Protein AF-A0A836WKL9-F1 (afdb_monomer_lite)

Secondary structure (DSSP, 8-state):
---SEEE-TTS-EEE--HHHHHHHHHHHHHHTT---HHHHHHHHHHHHHHHHHTT-SS-BHHHHHHHHHHHHHHTT-HHHHHHHHHHHHHHHHHHHHHTS--HHHHHHHHHTT-STHHHHSTT--SSHHHHHHHHHHHHHHHHIIIIIS-HHHHHHHHHTSS--TTTTSSS-S-EEE-HHHHHHH-S---TTS--PPPP-SHHHHHHHHHHHHHHHGGG-SS-EEES-HHHHHHHHHHHTT--HHHHHHHHHHHHHHHTS--TT------TT-EEEEEETTEEEEEEHHHHHHHHHHH-GGG-EEEE-TTSPEEEEEEEEE--S-EEEEEEETTEEEEEEP-EEEEE----TTS--

pLDDT: mean 80.7, std 13.86, range [29.34, 97.0]

Foldseek 3Di:
DFAQWEQEPVRDIDGDDLVVQLVLLCVLCVVVPHHDSVVSSVLSVVLRVVCVVVPPNYYYPVRSLVSSLVSCVVVPVPSSSVSSVVVVVVVVVVVVVVVLPDLVNLLVCLVVVVDCLLCPPVQFDNDPLSSVLSSLQSNQLCCCQPPPDDVVVSCCCVVPVDPDPDSSAPAAAEDEDELVCCQQAPADDDPPDDTDGHDQALLSSLVSVLVVCVVCVRRHRYYYYYPPPVVNSVVRCVVVVDDPLRVVVSVVVSVVSNQPPPPNRDHDDDQQDWFWKAFPNDTDIGGLNVVLVVLCVVCVVQKFFDADPVRHGDPFKIKRADPGQIFGQDDDPSDGDRHGGGIRMDGDDDDPPPPD

Structure (mmCIF, N/CA/C/O backbone):
data_AF-A0A836WKL9-F1
#
_entry.id   AF-A0A836WKL9-F1
#
loop_
_atom_site.group_PDB
_atom_site.id
_atom_site.type_symbol
_atom_site.label_atom_id
_atom_site.label_alt_id
_atom_site.label_comp_id
_atom_site.label_asym_id
_atom_site.label_entity_id
_atom_site.label_seq_id
_atom_site.pdbx_PDB_ins_code
_atom_site.Cartn_x
_atom_site.Cartn_y
_atom_site.Cartn_z
_atom_site.occupancy
_atom_site.B_iso_or_equiv
_atom_site.auth_seq_id
_atom_site.auth_comp_id
_atom_site.auth_asym_id
_atom_site.auth_atom_id
_atom_site.pdbx_PDB_model_num
ATOM 1 N N . MET A 1 1 ? 29.403 7.449 -47.951 1.00 61.56 1 MET A N 1
ATOM 2 C CA . MET A 1 1 ? 30.368 6.889 -46.977 1.00 61.56 1 MET A CA 1
ATOM 3 C C . MET A 1 1 ? 29.595 6.451 -45.743 1.00 61.56 1 MET A C 1
ATOM 5 O O . MET A 1 1 ? 28.828 7.262 -45.240 1.00 61.56 1 MET A O 1
ATOM 9 N N . PRO A 1 2 ? 29.817 5.235 -45.208 1.00 70.31 2 PRO A N 1
ATOM 10 C CA . PRO A 1 2 ? 29.127 4.797 -43.998 1.00 70.31 2 PRO A CA 1
ATOM 11 C C . PRO A 1 2 ? 29.396 5.769 -42.835 1.00 70.31 2 PRO A C 1
ATOM 13 O O . PRO A 1 2 ? 30.499 6.330 -42.756 1.00 70.31 2 PRO A O 1
ATOM 16 N N . PRO A 1 3 ? 28.419 5.979 -41.933 1.00 79.88 3 PRO A N 1
ATOM 17 C CA . PRO A 1 3 ? 28.602 6.866 -40.792 1.00 79.88 3 PRO A CA 1
ATOM 18 C C . PRO A 1 3 ? 29.783 6.380 -39.953 1.00 79.88 3 PRO A C 1
ATOM 20 O O . PRO A 1 3 ? 29.925 5.191 -39.680 1.00 79.88 3 PRO A O 1
ATOM 23 N N . LYS A 1 4 ? 30.646 7.308 -39.533 1.00 85.25 4 LYS A N 1
ATOM 24 C CA . LYS A 1 4 ? 31.789 6.980 -38.666 1.00 85.25 4 LYS A CA 1
ATOM 25 C C . LYS A 1 4 ? 31.390 6.910 -37.195 1.00 85.25 4 LYS A C 1
ATOM 27 O O . LYS A 1 4 ? 32.038 6.223 -36.414 1.00 85.25 4 LYS A O 1
ATOM 32 N N . LYS A 1 5 ? 30.329 7.625 -36.816 1.00 89.31 5 LYS A N 1
ATOM 33 C CA . LYS A 1 5 ? 29.882 7.773 -35.431 1.00 89.31 5 LYS A CA 1
ATOM 34 C C . LYS A 1 5 ? 28.374 7.597 -35.317 1.00 89.31 5 LYS A C 1
ATOM 36 O O . LYS A 1 5 ? 27.642 7.819 -36.275 1.00 89.31 5 LYS A O 1
ATOM 41 N N . ILE A 1 6 ? 27.925 7.213 -34.130 1.00 91.12 6 ILE A N 1
ATOM 42 C CA . ILE A 1 6 ? 26.518 7.043 -33.766 1.00 91.12 6 ILE A CA 1
ATOM 43 C C . ILE A 1 6 ? 26.249 7.738 -32.432 1.00 91.12 6 ILE A C 1
ATOM 45 O O . ILE A 1 6 ? 27.052 7.641 -31.496 1.00 91.12 6 ILE A O 1
ATOM 49 N N . ARG A 1 7 ? 25.112 8.431 -32.331 1.00 90.81 7 ARG A N 1
ATOM 50 C CA . ARG A 1 7 ? 24.660 9.060 -31.085 1.00 90.81 7 ARG A CA 1
ATOM 51 C C . ARG A 1 7 ? 23.835 8.064 -30.271 1.00 90.81 7 ARG A C 1
ATOM 53 O O . ARG A 1 7 ? 22.785 7.589 -30.711 1.00 90.81 7 ARG A O 1
ATOM 60 N N . LYS A 1 8 ? 24.325 7.729 -29.080 1.00 87.31 8 LYS A N 1
ATOM 61 C CA . LYS A 1 8 ? 23.623 6.918 -28.080 1.00 87.31 8 LYS A CA 1
ATOM 62 C C . LYS A 1 8 ? 22.485 7.724 -27.448 1.00 87.31 8 LYS A C 1
ATOM 64 O O . LYS A 1 8 ? 22.453 8.948 -27.523 1.00 87.31 8 LYS A O 1
ATOM 69 N N . ARG A 1 9 ? 21.538 7.013 -26.828 1.00 78.69 9 ARG A N 1
ATOM 70 C CA . ARG A 1 9 ? 20.346 7.609 -26.196 1.00 78.69 9 ARG A CA 1
ATOM 71 C C . ARG A 1 9 ? 20.689 8.527 -25.009 1.00 78.69 9 ARG A C 1
ATOM 73 O O . ARG A 1 9 ? 19.927 9.429 -24.715 1.00 78.69 9 ARG A O 1
ATOM 80 N N . ASP A 1 10 ? 21.849 8.330 -24.381 1.00 74.50 10 ASP A N 1
ATOM 81 C CA . ASP A 1 10 ? 22.402 9.166 -23.300 1.00 74.50 10 ASP A CA 1
ATOM 82 C C . ASP A 1 10 ? 23.203 10.381 -23.813 1.00 74.50 10 ASP A C 1
ATOM 84 O O . ASP A 1 10 ? 23.936 11.016 -23.062 1.00 74.50 10 ASP A O 1
ATOM 88 N N . GLY A 1 11 ? 23.125 10.674 -25.115 1.00 79.62 11 GLY A N 1
ATOM 89 C CA . GLY A 1 11 ? 23.845 11.774 -25.752 1.00 79.62 11 GLY A CA 1
ATOM 90 C C . GLY A 1 11 ? 25.305 11.469 -26.101 1.00 79.62 11 GLY A C 1
ATOM 91 O O . GLY A 1 11 ? 25.905 12.233 -26.858 1.00 79.62 11 GLY A O 1
ATOM 92 N N . ARG A 1 12 ? 25.885 10.346 -25.643 1.00 87.88 12 ARG A N 1
ATOM 93 C CA . ARG A 1 12 ? 27.273 9.990 -25.980 1.00 87.88 12 ARG A CA 1
ATOM 94 C C . ARG A 1 12 ? 27.422 9.687 -27.464 1.00 87.88 12 ARG A C 1
ATOM 96 O O . ARG A 1 12 ? 26.604 8.991 -28.066 1.00 87.88 12 ARG A O 1
ATOM 103 N N . ILE A 1 13 ? 28.523 10.146 -28.043 1.00 90.25 13 ILE A N 1
ATOM 104 C CA . ILE A 1 13 ? 28.889 9.855 -29.427 1.00 90.25 13 ILE A CA 1
ATOM 105 C C . ILE A 1 13 ? 29.975 8.781 -29.415 1.00 90.25 13 ILE A C 1
ATOM 107 O O . ILE A 1 13 ? 31.042 8.985 -28.842 1.00 90.25 13 ILE A O 1
ATOM 111 N N . VAL A 1 14 ? 29.706 7.644 -30.051 1.00 91.19 14 VAL A N 1
ATOM 112 C CA . VAL A 1 14 ? 30.641 6.510 -30.134 1.00 91.19 14 VAL A CA 1
ATOM 113 C C . VAL A 1 14 ? 30.854 6.092 -31.582 1.00 91.19 14 VAL A C 1
ATOM 115 O O . VAL A 1 14 ? 30.087 6.493 -32.458 1.00 91.19 14 VAL A O 1
ATOM 118 N N . ASP A 1 15 ? 31.869 5.272 -31.838 1.00 90.88 15 ASP A N 1
ATOM 119 C CA . ASP A 1 15 ? 32.129 4.759 -33.181 1.00 90.88 15 ASP A CA 1
ATOM 120 C C . ASP A 1 15 ? 30.989 3.855 -33.664 1.00 90.88 15 ASP A C 1
ATOM 122 O O . ASP A 1 15 ? 30.411 3.060 -32.908 1.00 90.88 15 ASP A O 1
ATOM 126 N N . PHE A 1 16 ? 30.638 4.015 -34.939 1.00 89.62 16 PHE A N 1
ATOM 127 C CA . PHE A 1 16 ? 29.623 3.196 -35.580 1.00 89.62 16 PHE A CA 1
ATOM 128 C C . PHE A 1 16 ? 30.194 1.807 -35.872 1.00 89.62 16 PHE A C 1
ATOM 130 O O . PHE A 1 16 ? 31.194 1.659 -36.571 1.00 89.62 16 PHE A O 1
ATOM 137 N N . ASP A 1 17 ? 29.529 0.779 -35.352 1.00 89.12 17 ASP A N 1
ATOM 138 C CA . ASP A 1 17 ? 29.946 -0.610 -35.503 1.00 89.12 17 ASP A CA 1
ATOM 139 C C . ASP A 1 17 ? 28.823 -1.426 -36.146 1.00 89.12 17 ASP A C 1
ATOM 141 O O . ASP A 1 17 ? 27.818 -1.758 -35.507 1.00 89.12 17 ASP A O 1
ATOM 145 N N . ARG A 1 18 ? 29.024 -1.770 -37.422 1.00 88.81 18 ARG A N 1
ATOM 146 C CA . ARG A 1 18 ? 28.088 -2.574 -38.221 1.00 88.81 18 ARG A CA 1
ATOM 147 C C . ARG A 1 18 ? 27.826 -3.958 -37.627 1.00 88.81 18 ARG A C 1
ATOM 149 O O . ARG A 1 18 ? 26.733 -4.492 -37.791 1.00 88.81 18 ARG A O 1
ATOM 156 N N . SER A 1 19 ? 28.799 -4.540 -36.920 1.00 89.62 19 SER A N 1
ATOM 157 C CA . SER A 1 19 ? 28.673 -5.900 -36.385 1.00 89.62 19 SER A CA 1
ATOM 158 C C . SER A 1 19 ? 27.545 -5.995 -35.356 1.00 89.62 19 SER A C 1
ATOM 160 O O . SER A 1 19 ? 26.877 -7.023 -35.255 1.00 89.62 19 SER A O 1
ATOM 162 N N . LYS A 1 20 ? 27.248 -4.887 -34.664 1.00 89.06 20 LYS A N 1
ATOM 163 C CA . LYS A 1 20 ? 26.140 -4.791 -33.705 1.00 89.06 20 LYS A CA 1
ATOM 164 C C . LYS A 1 20 ? 24.773 -4.880 -34.375 1.00 89.06 20 LYS A C 1
ATOM 166 O O . LYS A 1 20 ? 23.854 -5.428 -33.770 1.00 89.06 20 LYS A O 1
ATOM 171 N N . ILE A 1 21 ? 24.639 -4.375 -35.602 1.00 91.25 21 ILE A N 1
ATOM 172 C CA . ILE A 1 21 ? 23.404 -4.487 -36.389 1.00 91.25 21 ILE A CA 1
ATOM 173 C C . ILE A 1 21 ? 23.226 -5.936 -36.843 1.00 91.25 21 ILE A C 1
ATOM 175 O O . ILE A 1 21 ? 22.176 -6.526 -36.593 1.00 91.25 21 ILE A O 1
ATOM 179 N N . THR A 1 22 ? 24.279 -6.535 -37.409 1.00 92.50 22 THR A N 1
ATOM 180 C CA . THR A 1 22 ? 24.281 -7.943 -37.834 1.00 92.50 22 THR A CA 1
ATOM 181 C C . THR A 1 22 ? 23.902 -8.873 -36.685 1.00 92.50 22 THR A C 1
ATOM 183 O O . THR A 1 22 ? 23.039 -9.733 -36.836 1.00 92.50 22 THR A O 1
ATOM 186 N N . GLU A 1 23 ? 24.507 -8.684 -35.512 1.00 92.06 23 GLU A N 1
ATOM 187 C CA . GLU A 1 23 ? 24.243 -9.512 -34.337 1.00 92.06 23 GLU A CA 1
ATOM 188 C C . GLU A 1 23 ? 22.806 -9.340 -33.821 1.00 92.06 23 GLU A C 1
ATOM 190 O O . GLU A 1 23 ? 22.169 -10.312 -33.419 1.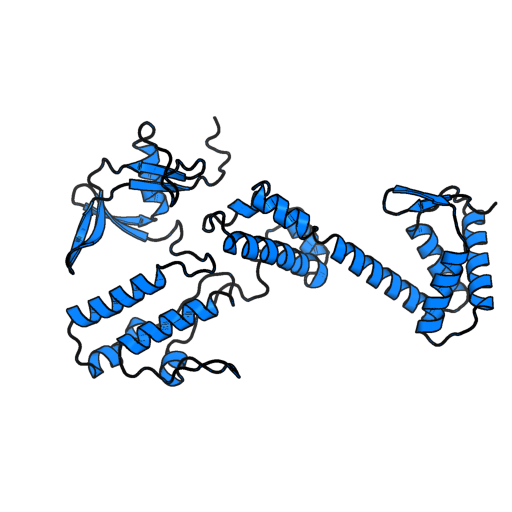00 92.06 23 GLU A O 1
ATOM 195 N N . ALA A 1 24 ? 22.259 -8.120 -33.862 1.00 89.19 24 ALA A N 1
ATOM 196 C CA . ALA A 1 24 ? 20.881 -7.863 -33.453 1.00 89.19 24 ALA A CA 1
ATOM 197 C C . ALA A 1 24 ? 19.863 -8.511 -34.410 1.00 89.19 24 ALA A C 1
ATOM 199 O O . ALA A 1 24 ? 18.912 -9.147 -33.950 1.00 89.19 24 ALA A O 1
ATOM 200 N N . ILE A 1 25 ? 20.095 -8.418 -35.725 1.00 92.12 25 ILE A N 1
ATOM 201 C CA . ILE A 1 25 ? 19.283 -9.099 -36.745 1.00 92.12 25 ILE A CA 1
ATOM 202 C C . ILE A 1 25 ? 19.385 -10.619 -36.575 1.00 92.12 25 ILE A C 1
ATOM 204 O O . ILE A 1 25 ? 18.368 -11.310 -36.574 1.00 92.12 25 ILE A O 1
ATOM 208 N N . PHE A 1 26 ? 20.594 -11.145 -36.371 1.00 92.75 26 PHE A N 1
ATOM 209 C CA . PHE A 1 26 ? 20.822 -12.579 -36.205 1.00 92.75 26 PHE A CA 1
ATOM 210 C C . PHE A 1 26 ? 20.134 -13.139 -34.953 1.00 92.75 26 PHE A C 1
ATOM 212 O O . PHE A 1 26 ? 19.509 -14.197 -35.010 1.00 92.75 26 PHE A O 1
ATOM 219 N N . LYS A 1 27 ? 20.173 -12.414 -33.829 1.00 88.94 27 LYS A N 1
ATOM 220 C CA . LYS A 1 27 ? 19.439 -12.787 -32.610 1.00 88.94 27 LYS A CA 1
ATOM 221 C C . LYS A 1 27 ? 17.929 -12.814 -32.832 1.00 88.94 27 LYS A C 1
ATOM 223 O O . LYS A 1 27 ? 17.279 -13.770 -32.410 1.00 88.94 27 LYS A O 1
ATOM 228 N N . ALA A 1 28 ? 17.380 -11.814 -33.521 1.00 88.56 28 ALA A N 1
ATOM 229 C CA . ALA A 1 28 ? 15.962 -11.793 -33.871 1.00 88.56 28 ALA A CA 1
ATOM 230 C C . ALA A 1 28 ? 15.590 -12.951 -34.811 1.00 88.56 28 ALA A C 1
ATOM 232 O O . ALA A 1 28 ? 14.560 -13.593 -34.611 1.00 88.56 28 ALA A O 1
ATOM 233 N N . ALA A 1 29 ? 16.447 -13.270 -35.787 1.00 90.56 29 ALA A N 1
ATOM 234 C CA . ALA A 1 29 ? 16.249 -14.393 -36.702 1.00 90.56 29 ALA A CA 1
ATOM 235 C C . ALA A 1 29 ? 16.258 -15.732 -35.952 1.00 90.56 29 ALA A C 1
ATOM 237 O O . ALA A 1 29 ? 15.364 -16.554 -36.145 1.00 90.56 29 ALA A O 1
ATOM 238 N N . ARG A 1 30 ? 17.200 -15.921 -35.021 1.00 91.19 30 ARG A N 1
ATOM 239 C CA . ARG A 1 30 ? 17.259 -17.104 -34.152 1.00 91.19 30 ARG A CA 1
ATOM 240 C C . ARG A 1 30 ? 16.022 -17.284 -33.285 1.00 91.19 30 ARG A C 1
ATOM 242 O O . ARG A 1 30 ? 15.574 -18.414 -33.115 1.00 91.19 30 ARG A O 1
ATOM 249 N N . ALA A 1 31 ? 15.456 -16.196 -32.766 1.00 86.44 31 ALA A N 1
ATOM 250 C CA . ALA A 1 31 ? 14.243 -16.246 -31.950 1.00 86.44 31 ALA A CA 1
ATOM 251 C C . ALA A 1 31 ? 13.016 -16.770 -32.722 1.00 86.44 31 ALA A C 1
ATOM 253 O O . ALA A 1 31 ? 12.080 -17.273 -32.108 1.00 86.44 31 ALA A O 1
ATOM 254 N N . VAL A 1 32 ? 13.031 -16.690 -34.057 1.00 88.81 32 VAL A N 1
ATOM 255 C CA . VAL A 1 32 ? 11.968 -17.208 -34.936 1.00 88.81 32 VAL A CA 1
ATOM 256 C C . VAL A 1 32 ? 12.380 -18.464 -35.715 1.00 88.81 32 VAL A C 1
ATOM 258 O O . VAL A 1 32 ? 11.686 -18.852 -36.652 1.00 88.81 32 VAL A O 1
ATOM 261 N N . GLY A 1 33 ? 13.487 -19.111 -35.326 1.00 85.56 33 GLY A N 1
ATOM 262 C CA . GLY A 1 33 ? 13.954 -20.381 -35.897 1.00 85.56 33 GLY A CA 1
ATOM 263 C C . GLY A 1 33 ? 14.928 -20.270 -37.077 1.00 85.56 33 GLY A C 1
ATOM 264 O O . GLY A 1 33 ? 15.253 -21.284 -37.685 1.00 85.56 33 GLY A O 1
ATOM 265 N N . GLY A 1 34 ? 15.409 -19.070 -37.413 1.00 87.44 34 GLY A N 1
ATOM 266 C CA . GLY A 1 34 ? 16.432 -18.857 -38.442 1.00 87.44 34 GLY A CA 1
ATOM 267 C C . GLY A 1 34 ? 17.861 -19.057 -37.923 1.00 87.44 34 GLY A C 1
ATOM 268 O O . GLY A 1 34 ? 18.161 -18.763 -36.769 1.00 87.44 34 GLY A O 1
ATOM 269 N N . SER A 1 35 ? 18.770 -19.518 -38.782 1.00 85.31 35 SER A N 1
ATOM 270 C CA . SER A 1 35 ? 20.181 -19.769 -38.428 1.00 85.31 35 SER A CA 1
ATOM 271 C C . SER A 1 35 ? 21.190 -19.183 -39.418 1.00 85.31 35 SER A C 1
ATOM 273 O O . SER A 1 35 ? 22.393 -19.362 -39.241 1.00 85.31 35 SER A O 1
ATOM 275 N N . ASP A 1 36 ? 20.724 -18.476 -40.447 1.00 89.38 36 ASP A N 1
ATOM 276 C CA . ASP A 1 36 ? 21.581 -17.933 -41.497 1.00 89.38 36 ASP A CA 1
ATOM 277 C C . ASP A 1 36 ? 22.202 -16.591 -41.076 1.00 89.38 36 ASP A C 1
ATOM 279 O O . ASP A 1 36 ? 21.560 -15.535 -41.066 1.00 89.38 36 ASP A O 1
ATOM 283 N N . ARG A 1 37 ? 23.482 -16.647 -40.700 1.00 90.69 37 ARG A N 1
ATOM 284 C CA . ARG A 1 37 ? 24.257 -15.466 -40.312 1.00 90.69 37 ARG A CA 1
ATOM 285 C C . ARG A 1 37 ? 24.728 -14.652 -41.516 1.00 90.69 37 ARG A C 1
ATOM 287 O O . ARG A 1 37 ? 24.891 -13.440 -41.387 1.00 90.69 37 ARG A O 1
ATOM 294 N N . GLU A 1 38 ? 24.924 -15.282 -42.671 1.00 90.75 38 GLU A N 1
ATOM 295 C CA . GLU A 1 38 ? 25.319 -14.579 -43.894 1.00 90.75 38 GLU A CA 1
ATOM 296 C C . GLU A 1 38 ? 24.179 -13.698 -44.396 1.00 90.75 38 GLU A C 1
ATOM 298 O O . GLU A 1 38 ? 24.397 -12.546 -44.770 1.00 90.75 38 GLU A O 1
ATOM 303 N N . LEU A 1 39 ? 22.945 -14.198 -44.323 1.00 89.50 39 LEU A N 1
ATOM 304 C CA . LEU A 1 39 ? 21.754 -13.413 -44.623 1.00 89.50 39 LEU A CA 1
ATOM 305 C C . LEU A 1 39 ? 21.600 -12.227 -43.662 1.00 89.50 39 LEU A C 1
ATOM 307 O O . LEU A 1 39 ? 21.337 -11.112 -44.108 1.00 89.50 39 LEU A O 1
ATOM 311 N N . ALA A 1 40 ? 21.842 -12.422 -42.362 1.00 91.38 40 ALA A N 1
ATOM 312 C CA . ALA A 1 40 ? 21.841 -11.322 -41.394 1.00 91.38 40 ALA A CA 1
ATOM 313 C C . ALA A 1 40 ? 22.899 -10.250 -41.722 1.00 91.38 40 ALA A C 1
ATOM 315 O O . ALA A 1 40 ? 22.635 -9.058 -41.555 1.00 91.38 40 ALA A O 1
ATOM 316 N N . GLN A 1 41 ? 24.074 -10.651 -42.224 1.00 92.81 41 GLN A N 1
ATOM 317 C CA . GLN A 1 41 ? 25.109 -9.716 -42.670 1.00 92.81 41 GLN A CA 1
ATOM 318 C C . GLN A 1 41 ? 24.676 -8.951 -43.926 1.00 92.81 41 GLN A C 1
ATOM 320 O O . GLN A 1 41 ? 24.794 -7.730 -43.947 1.00 92.81 41 GLN A O 1
ATOM 325 N N . LYS A 1 42 ? 24.093 -9.628 -44.924 1.00 92.69 42 LYS A N 1
ATOM 326 C CA . LYS A 1 42 ? 23.571 -8.977 -46.141 1.00 92.69 42 LYS A CA 1
ATOM 327 C C . LYS A 1 42 ? 22.499 -7.933 -45.822 1.00 92.69 42 LYS A C 1
ATOM 329 O O . LYS A 1 42 ? 22.523 -6.835 -46.371 1.00 92.69 42 LYS A O 1
ATOM 334 N N . LEU A 1 43 ? 21.583 -8.252 -44.909 1.00 92.88 43 LEU A N 1
ATOM 335 C CA . LEU A 1 43 ? 20.547 -7.322 -44.450 1.00 92.88 43 LEU A CA 1
ATOM 336 C C . LEU A 1 43 ? 21.149 -6.136 -43.680 1.00 92.88 43 LEU A C 1
ATOM 338 O O . LEU A 1 43 ? 20.739 -4.997 -43.879 1.00 92.88 43 LEU A O 1
ATOM 342 N N . SER A 1 44 ? 22.164 -6.379 -42.848 1.00 92.75 44 SER A N 1
ATOM 343 C CA . SER A 1 44 ? 22.927 -5.323 -42.167 1.00 92.75 44 SER A CA 1
ATOM 344 C C . SER A 1 44 ? 23.620 -4.381 -43.163 1.00 92.75 44 SER A C 1
ATOM 346 O O . SER A 1 44 ? 23.561 -3.161 -43.009 1.00 92.75 44 SER A O 1
ATOM 348 N N . ASP A 1 45 ? 24.203 -4.920 -44.237 1.00 92.69 45 ASP A N 1
ATOM 349 C CA . ASP A 1 45 ? 24.848 -4.120 -45.283 1.00 92.69 45 ASP A CA 1
ATOM 350 C C . ASP A 1 45 ? 23.834 -3.245 -46.040 1.00 92.69 45 ASP A C 1
ATOM 352 O O . ASP A 1 45 ? 24.117 -2.081 -46.332 1.00 92.69 45 ASP A O 1
ATOM 356 N N . GLN A 1 46 ? 22.620 -3.753 -46.286 1.00 92.75 46 GLN A N 1
ATOM 357 C CA . GLN A 1 46 ? 21.526 -2.956 -46.852 1.00 92.75 46 GLN A CA 1
ATOM 358 C C . GLN A 1 46 ? 21.100 -1.811 -45.924 1.00 92.75 46 GLN A C 1
ATOM 360 O O . GLN A 1 46 ? 20.870 -0.699 -46.399 1.00 92.75 46 GLN A O 1
ATOM 365 N N . VAL A 1 47 ? 21.042 -2.044 -44.608 1.00 92.62 47 VAL A N 1
ATOM 366 C CA . VAL A 1 47 ? 20.762 -0.984 -43.623 1.00 92.62 47 VAL A CA 1
ATOM 367 C C . VAL A 1 47 ? 21.836 0.100 -43.688 1.00 92.62 47 VAL A C 1
ATOM 369 O O . VAL A 1 47 ? 21.507 1.280 -43.759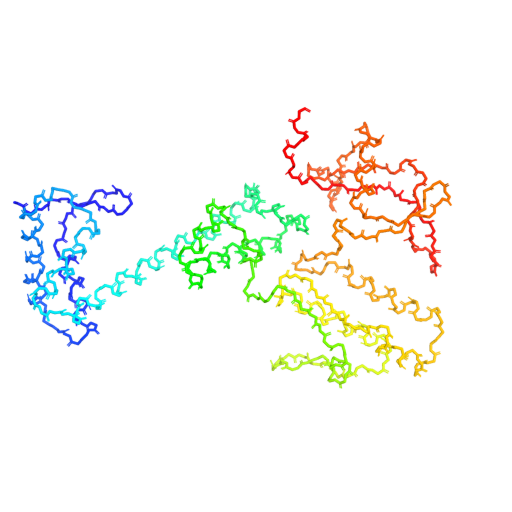 1.00 92.62 47 VAL A O 1
ATOM 372 N N . VAL A 1 48 ? 23.119 -0.274 -43.726 1.00 91.44 48 VAL A N 1
ATOM 373 C CA . VAL A 1 48 ? 24.228 0.691 -43.832 1.00 91.44 48 VAL A CA 1
ATOM 374 C C . VAL A 1 48 ? 24.162 1.484 -45.141 1.00 91.44 48 VAL A C 1
ATOM 376 O O . VAL A 1 48 ? 24.352 2.700 -45.127 1.00 91.44 48 VAL A O 1
ATOM 379 N N . ALA A 1 49 ? 23.846 0.827 -46.258 1.00 89.88 49 ALA A N 1
ATOM 380 C CA . ALA A 1 49 ? 23.662 1.495 -47.543 1.00 89.88 49 ALA A CA 1
ATOM 381 C C . ALA A 1 49 ? 22.477 2.476 -47.520 1.00 89.88 49 ALA A C 1
ATOM 383 O O . ALA A 1 49 ? 22.554 3.559 -48.100 1.00 89.88 49 ALA A O 1
ATOM 384 N N . LEU A 1 50 ? 21.394 2.127 -46.822 1.00 89.75 50 LEU A N 1
ATOM 385 C CA . LEU A 1 50 ? 20.227 2.990 -46.672 1.00 89.75 50 LEU A CA 1
ATOM 386 C C . LEU A 1 50 ? 20.528 4.211 -45.792 1.00 89.75 50 LEU A C 1
ATOM 388 O O . LEU A 1 50 ? 20.101 5.313 -46.126 1.00 89.75 50 LEU A O 1
ATOM 392 N N . ILE A 1 51 ? 21.309 4.039 -44.721 1.00 88.81 51 ILE A N 1
ATOM 393 C CA . ILE A 1 51 ? 21.791 5.144 -43.879 1.00 88.81 51 ILE A CA 1
ATOM 394 C C . ILE A 1 51 ? 22.610 6.140 -44.715 1.00 88.81 51 ILE A C 1
ATOM 396 O O . ILE A 1 51 ? 22.388 7.347 -44.619 1.00 88.81 51 ILE A O 1
ATOM 400 N N . ASP A 1 52 ? 23.517 5.635 -45.559 1.00 87.12 52 ASP A N 1
ATOM 401 C CA . ASP A 1 52 ? 24.344 6.460 -46.449 1.00 87.12 52 ASP A CA 1
ATOM 402 C C . ASP A 1 52 ? 23.487 7.190 -47.495 1.00 87.12 52 ASP A C 1
ATOM 404 O O . ASP A 1 52 ? 23.617 8.397 -47.690 1.00 87.12 52 ASP A O 1
ATOM 408 N N . ARG A 1 53 ? 22.529 6.483 -48.111 1.00 87.50 53 ARG A N 1
ATOM 409 C CA . ARG A 1 53 ? 21.604 7.055 -49.102 1.00 87.50 53 ARG A CA 1
ATOM 410 C C . ARG A 1 53 ? 20.733 8.175 -48.530 1.00 87.50 53 ARG A C 1
ATOM 412 O O . ARG A 1 53 ? 20.419 9.118 -49.248 1.00 87.50 53 ARG A O 1
ATOM 419 N N . LEU A 1 54 ? 20.323 8.058 -47.269 1.00 87.00 54 LEU A N 1
ATOM 420 C CA . LEU A 1 54 ? 19.515 9.067 -46.579 1.00 87.00 54 LEU A CA 1
ATOM 421 C C . LEU A 1 54 ? 20.355 10.237 -46.037 1.00 87.00 54 LEU A C 1
ATOM 423 O O . LEU A 1 54 ? 19.790 11.204 -45.536 1.00 87.00 54 LEU A O 1
ATOM 427 N N . GLY A 1 55 ? 21.686 10.183 -46.160 1.00 84.56 55 GLY A N 1
ATOM 428 C CA . GLY A 1 55 ? 22.578 11.276 -45.774 1.00 84.56 55 GLY A CA 1
ATOM 429 C C . GLY A 1 55 ? 22.770 11.429 -44.263 1.00 84.56 55 GLY A C 1
ATOM 430 O O . GLY A 1 55 ? 23.164 12.501 -43.801 1.00 84.56 55 GLY A O 1
ATOM 431 N N . TYR A 1 56 ? 22.512 10.383 -43.473 1.00 83.94 56 TYR A N 1
ATOM 432 C CA . TYR A 1 56 ? 22.710 10.431 -42.025 1.00 83.94 56 TYR A CA 1
ATOM 433 C C . TYR A 1 56 ? 24.203 10.465 -41.673 1.00 83.94 56 TYR A C 1
ATOM 435 O O . TYR A 1 56 ? 24.910 9.460 -41.746 1.00 83.94 56 TYR A O 1
ATOM 443 N N . THR A 1 57 ? 24.686 11.624 -41.229 1.00 80.44 57 THR A N 1
ATOM 444 C CA . THR A 1 57 ? 26.085 11.817 -40.808 1.00 80.44 57 THR A CA 1
ATOM 445 C C . THR A 1 57 ? 26.338 11.384 -39.362 1.00 80.44 57 THR A C 1
ATOM 447 O O . THR A 1 57 ? 27.415 10.874 -39.048 1.00 80.44 57 THR A O 1
ATOM 450 N N . LEU A 1 58 ? 25.339 11.550 -38.490 1.00 86.25 58 LEU A N 1
ATOM 451 C CA . LEU A 1 58 ? 25.348 11.121 -37.091 1.00 86.25 58 LEU A CA 1
ATOM 452 C C . LEU A 1 58 ? 23.979 10.524 -36.723 1.00 86.25 58 LEU A C 1
ATOM 454 O O . LEU A 1 58 ? 23.179 11.190 -36.061 1.00 86.25 58 LEU A O 1
ATOM 458 N N . PRO A 1 59 ? 23.680 9.289 -37.159 1.00 89.00 59 PRO A N 1
ATOM 459 C CA . PRO A 1 59 ? 22.411 8.661 -36.833 1.00 89.00 59 PRO A CA 1
ATOM 460 C C . PRO A 1 59 ? 22.300 8.394 -35.326 1.00 89.00 59 PRO A C 1
ATOM 462 O O . PRO A 1 59 ? 23.288 8.139 -34.625 1.00 89.00 59 PRO A O 1
ATOM 465 N N . THR A 1 60 ? 21.077 8.442 -34.821 1.00 90.00 60 THR A N 1
ATOM 466 C CA . THR A 1 60 ? 20.708 7.978 -33.486 1.00 90.00 60 THR A CA 1
ATOM 467 C C . THR A 1 60 ? 20.480 6.473 -33.475 1.00 90.00 60 THR A C 1
ATOM 469 O O . THR A 1 60 ? 20.266 5.836 -34.505 1.00 90.00 60 THR A O 1
ATOM 472 N N . VAL A 1 61 ? 20.503 5.880 -32.281 1.00 88.12 61 VAL A N 1
ATOM 473 C CA . VAL A 1 61 ? 20.166 4.458 -32.119 1.00 88.12 61 VAL A CA 1
ATOM 474 C C . VAL A 1 61 ? 18.743 4.143 -32.602 1.00 88.12 61 VAL A C 1
ATOM 476 O O . VAL A 1 61 ? 18.559 3.069 -33.161 1.00 88.12 61 VAL A O 1
ATOM 479 N N . GLU A 1 62 ? 17.768 5.042 -32.417 1.00 87.00 62 GLU A N 1
ATOM 480 C CA . GLU A 1 62 ? 16.380 4.814 -32.864 1.00 87.00 62 GLU A CA 1
ATOM 481 C C . GLU A 1 62 ? 16.272 4.815 -34.387 1.00 87.00 62 GLU A C 1
ATOM 483 O O . GLU A 1 62 ? 15.738 3.872 -34.957 1.00 87.00 62 GLU A O 1
ATOM 488 N N . GLU A 1 63 ? 16.882 5.801 -35.053 1.00 89.12 63 GLU A N 1
ATOM 489 C CA . GLU A 1 63 ? 16.870 5.889 -36.520 1.00 89.12 63 GLU A CA 1
ATOM 490 C C . GLU A 1 63 ? 17.488 4.639 -37.159 1.00 89.12 63 GLU A C 1
ATOM 492 O O . GLU A 1 63 ? 16.944 4.090 -38.112 1.00 89.12 63 GLU A O 1
ATOM 497 N N . VAL A 1 64 ? 18.596 4.126 -36.608 1.00 91.00 64 VAL A N 1
ATOM 498 C CA . VAL A 1 64 ? 19.185 2.865 -37.090 1.00 91.00 64 VAL A CA 1
ATOM 499 C C . VAL A 1 64 ? 18.232 1.688 -36.869 1.00 91.00 64 VAL A C 1
ATOM 501 O O . VAL A 1 64 ? 18.130 0.826 -37.737 1.00 91.00 64 VAL A O 1
ATOM 504 N N . GLN A 1 65 ? 17.534 1.631 -35.732 1.00 90.31 65 GLN A N 1
ATOM 505 C CA . GLN A 1 65 ? 16.584 0.556 -35.427 1.00 90.31 65 GLN A CA 1
ATOM 506 C C . GLN A 1 65 ? 15.372 0.572 -36.368 1.00 90.31 65 GLN A C 1
ATOM 508 O O . GLN A 1 65 ? 14.993 -0.484 -36.871 1.00 90.31 65 GLN A O 1
ATOM 513 N N . ASP A 1 66 ? 14.825 1.746 -36.677 1.00 91.12 66 ASP A N 1
ATOM 514 C CA . ASP A 1 66 ? 13.695 1.888 -37.602 1.00 91.12 66 ASP A CA 1
ATOM 515 C C . ASP A 1 66 ? 14.085 1.484 -39.034 1.00 91.12 66 ASP A C 1
ATOM 517 O O . ASP A 1 66 ? 13.316 0.832 -39.747 1.00 91.12 66 ASP A O 1
ATOM 521 N N . LEU A 1 67 ? 15.321 1.784 -39.449 1.00 92.69 67 LEU A N 1
ATOM 522 C CA . LEU A 1 67 ? 15.852 1.334 -40.738 1.00 92.69 67 LEU A CA 1
ATOM 523 C C . LEU A 1 67 ? 16.058 -0.186 -40.785 1.00 92.69 67 LEU A C 1
ATOM 525 O O . LEU A 1 67 ? 15.802 -0.796 -41.822 1.00 92.69 67 LEU A O 1
ATOM 529 N N . VAL A 1 68 ? 16.469 -0.814 -39.678 1.00 93.50 68 VAL A N 1
ATOM 530 C CA . VAL A 1 68 ? 16.544 -2.282 -39.579 1.00 93.50 68 VAL A CA 1
ATOM 531 C C . VAL A 1 68 ? 15.161 -2.909 -39.749 1.00 93.50 68 VAL A C 1
ATOM 533 O O . VAL A 1 68 ? 15.018 -3.875 -40.497 1.00 93.50 68 VAL A O 1
ATOM 536 N N . GLU A 1 69 ? 14.136 -2.358 -39.101 1.00 93.06 69 GLU A N 1
ATOM 537 C CA . GLU A 1 69 ? 12.757 -2.843 -39.226 1.00 93.06 69 GLU A CA 1
ATOM 538 C C . GLU A 1 69 ? 12.244 -2.725 -40.658 1.00 93.06 69 GLU A C 1
ATOM 540 O O . GLU A 1 69 ? 11.719 -3.698 -41.207 1.00 93.06 69 GLU A O 1
ATOM 545 N N . LYS A 1 70 ? 12.476 -1.570 -41.289 1.00 92.81 70 LYS A N 1
ATOM 546 C CA . LYS A 1 70 ? 12.125 -1.331 -42.689 1.00 92.81 70 LYS A CA 1
ATOM 547 C C . LYS A 1 70 ? 12.778 -2.353 -43.619 1.00 92.81 70 LYS A C 1
ATOM 549 O O . LYS A 1 70 ? 12.076 -3.009 -44.385 1.00 92.81 70 LYS A O 1
ATOM 554 N N . VAL A 1 71 ? 14.094 -2.548 -43.505 1.00 94.12 71 VAL A N 1
ATOM 555 C CA . VAL A 1 71 ? 14.845 -3.498 -44.341 1.00 94.12 71 VAL A CA 1
ATOM 556 C C . VAL A 1 71 ? 14.363 -4.936 -44.128 1.00 94.12 71 VAL A C 1
ATOM 558 O O . VAL A 1 71 ? 14.211 -5.681 -45.096 1.00 94.12 71 VAL A O 1
ATOM 561 N N . LEU A 1 72 ? 14.068 -5.340 -42.888 1.00 93.25 72 LEU A N 1
ATOM 562 C CA . LEU A 1 72 ? 13.539 -6.679 -42.609 1.00 93.25 72 LEU A CA 1
ATOM 563 C C . LEU A 1 72 ? 12.156 -6.902 -43.235 1.00 93.25 72 LEU A C 1
ATOM 565 O O . LEU A 1 72 ? 11.896 -7.990 -43.747 1.00 93.25 72 LEU A O 1
ATOM 569 N N . ILE A 1 73 ? 11.276 -5.900 -43.215 1.00 92.62 73 ILE A N 1
ATOM 570 C CA . ILE A 1 73 ? 9.936 -5.994 -43.813 1.00 92.62 73 ILE A CA 1
ATOM 571 C C . ILE A 1 73 ? 10.022 -6.014 -45.344 1.00 92.62 73 ILE A C 1
ATOM 573 O O . ILE A 1 73 ? 9.419 -6.887 -45.967 1.00 92.62 73 ILE A O 1
ATOM 577 N N . GLU A 1 74 ? 10.798 -5.107 -45.945 1.00 92.38 74 GLU A N 1
ATOM 578 C CA . GLU A 1 74 ? 10.951 -4.989 -47.405 1.00 92.38 74 GLU A CA 1
ATOM 579 C C . GLU A 1 74 ? 11.576 -6.242 -48.040 1.00 92.38 74 GLU A C 1
ATOM 581 O O . GLU A 1 74 ? 11.229 -6.600 -49.162 1.00 92.38 74 GLU A O 1
ATOM 586 N N . ASN A 1 75 ? 12.429 -6.964 -47.306 1.00 91.56 75 ASN A N 1
ATOM 587 C CA . ASN A 1 75 ? 13.008 -8.239 -47.748 1.00 91.56 75 ASN A CA 1
ATOM 588 C C . ASN A 1 75 ? 12.151 -9.469 -47.369 1.00 91.56 75 ASN A C 1
ATOM 590 O O . ASN A 1 75 ? 12.618 -10.603 -47.452 1.00 91.56 75 ASN A O 1
ATOM 594 N N . GLY A 1 76 ? 10.902 -9.282 -46.925 1.00 90.19 76 GLY A N 1
ATOM 595 C CA . GLY A 1 76 ? 9.971 -10.382 -46.643 1.00 90.19 76 GLY A CA 1
ATOM 596 C C . GLY A 1 76 ? 10.204 -11.117 -45.315 1.00 90.19 76 GLY A C 1
ATOM 597 O O . GLY A 1 76 ? 9.550 -12.122 -45.034 1.00 90.19 76 GLY A O 1
ATOM 598 N N . HIS A 1 77 ? 11.076 -10.613 -44.440 1.00 91.62 77 HIS A N 1
ATOM 599 C CA . HIS A 1 77 ? 11.366 -11.193 -43.125 1.00 91.62 77 HIS A CA 1
ATOM 600 C C . HIS A 1 77 ? 10.441 -10.654 -42.022 1.00 91.62 77 HIS A C 1
ATOM 602 O O . HIS A 1 77 ? 10.880 -10.341 -40.914 1.00 91.62 77 HIS A O 1
ATOM 608 N N . ALA A 1 78 ? 9.132 -10.590 -42.289 1.00 89.31 78 ALA A N 1
ATOM 609 C CA . ALA A 1 78 ? 8.141 -10.003 -41.380 1.00 89.31 78 ALA A CA 1
ATOM 610 C C . ALA A 1 78 ? 8.118 -10.656 -39.980 1.00 89.31 78 ALA A C 1
ATOM 612 O O . ALA A 1 78 ? 7.968 -9.966 -38.971 1.00 89.31 78 ALA A O 1
ATOM 613 N N . LYS A 1 79 ? 8.317 -11.982 -39.890 1.00 88.88 79 LYS A N 1
ATOM 614 C CA . LYS A 1 79 ? 8.408 -12.691 -38.597 1.00 88.88 79 LYS A CA 1
ATOM 615 C C . LYS A 1 79 ? 9.627 -12.236 -37.786 1.00 88.88 79 LYS A C 1
ATOM 617 O O . LYS A 1 79 ? 9.499 -11.967 -36.594 1.00 88.88 79 LYS A O 1
ATOM 622 N N . THR A 1 80 ? 10.778 -12.097 -38.441 1.00 90.56 80 THR A N 1
ATOM 623 C CA . THR A 1 80 ? 12.020 -11.601 -37.833 1.00 90.56 80 THR A CA 1
ATOM 624 C C . THR A 1 80 ? 11.892 -10.136 -37.422 1.00 90.56 80 THR A C 1
ATOM 626 O O . THR A 1 80 ? 12.294 -9.787 -36.317 1.00 90.56 80 THR A O 1
ATOM 629 N N . ALA A 1 81 ? 11.270 -9.296 -38.258 1.00 90.19 81 ALA A N 1
ATOM 630 C CA . ALA A 1 81 ? 10.980 -7.898 -37.935 1.00 90.19 81 ALA A CA 1
ATOM 631 C C . ALA A 1 81 ? 10.112 -7.782 -36.673 1.00 90.19 81 ALA A C 1
ATOM 633 O O . ALA A 1 81 ? 10.450 -7.043 -35.754 1.00 90.19 81 ALA A O 1
ATOM 634 N N . LYS A 1 82 ? 9.043 -8.584 -36.569 1.00 87.75 82 LYS A N 1
ATOM 635 C CA . LYS A 1 82 ? 8.186 -8.614 -35.374 1.00 87.75 82 LYS A CA 1
ATOM 636 C C . LYS A 1 82 ? 8.960 -9.021 -34.116 1.00 87.75 82 LYS A C 1
ATOM 638 O O . LYS A 1 82 ? 8.787 -8.397 -33.071 1.00 87.75 82 LYS A O 1
ATOM 643 N N . ALA A 1 83 ? 9.814 -10.042 -34.202 1.00 86.38 83 ALA A N 1
ATOM 644 C CA . ALA A 1 83 ? 10.652 -10.465 -33.078 1.00 86.38 83 ALA A CA 1
ATOM 645 C C . ALA A 1 83 ? 11.675 -9.389 -32.678 1.00 86.38 83 ALA A C 1
ATOM 647 O O . ALA A 1 83 ? 11.895 -9.163 -31.489 1.00 86.38 83 ALA A O 1
ATOM 648 N N . TYR A 1 84 ? 12.249 -8.687 -33.657 1.00 89.62 84 TYR A N 1
ATOM 649 C CA . TYR A 1 84 ? 13.153 -7.560 -33.439 1.00 89.62 84 TYR A CA 1
ATOM 650 C C . TYR A 1 84 ? 12.456 -6.390 -32.722 1.00 89.62 84 TYR A C 1
ATOM 652 O O . TYR A 1 84 ? 12.953 -5.924 -31.695 1.00 89.62 84 TYR A O 1
ATOM 660 N N . ILE A 1 85 ? 11.270 -5.985 -33.197 1.00 87.56 85 ILE A N 1
ATOM 661 C CA . ILE A 1 85 ? 10.427 -4.947 -32.577 1.00 87.56 85 ILE A CA 1
ATOM 662 C C . ILE A 1 85 ? 10.105 -5.316 -31.127 1.00 87.56 85 ILE A C 1
ATOM 664 O O . ILE A 1 85 ? 10.269 -4.501 -30.218 1.00 87.56 85 ILE A O 1
ATOM 668 N N . LEU A 1 86 ? 9.672 -6.558 -30.894 1.00 82.31 86 LEU A N 1
ATOM 669 C CA . LEU A 1 86 ? 9.293 -7.021 -29.561 1.00 82.31 86 LEU A CA 1
ATOM 670 C C . LEU A 1 86 ? 10.496 -7.051 -28.609 1.00 82.31 86 LEU A C 1
ATOM 672 O O . LEU A 1 86 ? 10.383 -6.615 -27.467 1.00 82.31 86 LEU A O 1
ATOM 676 N N . TYR A 1 87 ? 11.662 -7.495 -29.085 1.00 80.19 87 TYR A N 1
ATOM 677 C CA . TYR A 1 87 ? 12.906 -7.480 -28.316 1.00 80.19 87 TYR A CA 1
ATOM 678 C C . TYR A 1 87 ? 13.342 -6.052 -27.954 1.00 80.19 87 TYR A C 1
ATOM 680 O O . TYR A 1 87 ? 13.745 -5.800 -26.813 1.00 80.19 87 TYR A O 1
ATOM 688 N N . ARG A 1 88 ? 13.231 -5.103 -28.900 1.00 83.88 88 ARG A N 1
ATOM 689 C CA . ARG A 1 88 ? 13.490 -3.673 -28.667 1.00 83.88 88 ARG A CA 1
ATOM 690 C C . ARG A 1 88 ? 12.560 -3.127 -27.593 1.00 83.88 88 ARG A C 1
ATOM 692 O O . ARG A 1 88 ? 13.060 -2.516 -26.648 1.00 83.88 88 ARG A O 1
ATOM 699 N N . LYS A 1 89 ? 11.256 -3.397 -27.715 1.00 81.00 89 LYS A N 1
ATOM 700 C CA . LYS A 1 89 ? 10.241 -2.989 -26.741 1.00 81.00 89 LYS A CA 1
ATOM 701 C C . LYS A 1 89 ? 10.546 -3.563 -25.359 1.00 81.00 89 LYS A C 1
ATOM 703 O O . LYS A 1 89 ? 10.682 -2.795 -24.424 1.00 81.00 89 LYS A O 1
ATOM 708 N N . GLN A 1 90 ? 10.823 -4.861 -25.249 1.00 73.06 90 GLN A N 1
ATOM 709 C CA . GLN A 1 90 ? 11.183 -5.501 -23.979 1.00 73.06 90 GLN A CA 1
ATOM 710 C C . GLN A 1 90 ? 12.455 -4.906 -23.349 1.00 73.06 90 GLN A C 1
ATOM 712 O O . GLN A 1 90 ? 12.547 -4.743 -22.138 1.00 73.06 90 GLN A O 1
ATOM 717 N N . HIS A 1 91 ? 13.464 -4.564 -24.149 1.00 72.88 91 HIS A N 1
ATOM 718 C CA . HIS A 1 91 ? 14.682 -3.934 -23.637 1.00 72.88 91 HIS A CA 1
ATOM 719 C C . HIS A 1 91 ? 14.488 -2.463 -23.267 1.00 72.88 91 HIS A C 1
ATOM 721 O O . HIS A 1 91 ? 15.174 -1.965 -22.376 1.00 72.88 91 HIS A O 1
ATOM 727 N N . GLN A 1 92 ? 13.608 -1.755 -23.972 1.00 74.88 92 GLN A N 1
ATOM 728 C CA . GLN A 1 92 ? 13.168 -0.419 -23.592 1.00 74.88 92 GLN A CA 1
ATOM 729 C C . GLN A 1 92 ? 12.395 -0.484 -22.277 1.00 74.88 92 GLN A C 1
ATOM 731 O O . GLN A 1 92 ? 12.786 0.196 -21.340 1.00 74.88 92 GLN A O 1
ATOM 736 N N . ASP A 1 93 ? 11.445 -1.407 -22.167 1.00 67.75 93 ASP A N 1
ATOM 737 C CA . ASP A 1 93 ? 10.699 -1.724 -20.958 1.00 67.75 93 ASP A CA 1
ATOM 738 C C . ASP A 1 93 ? 11.635 -2.021 -19.781 1.00 67.75 93 ASP A C 1
ATOM 740 O O . ASP A 1 93 ? 11.445 -1.461 -18.711 1.00 67.75 93 ASP A O 1
ATOM 744 N N . ILE A 1 94 ? 12.670 -2.852 -19.955 1.00 65.06 94 ILE A N 1
ATOM 745 C CA . ILE A 1 94 ? 13.670 -3.143 -18.909 1.00 65.06 94 ILE A CA 1
ATOM 746 C C . ILE A 1 94 ? 14.465 -1.890 -18.526 1.00 65.06 94 ILE A C 1
ATOM 748 O O . ILE A 1 94 ? 14.813 -1.723 -17.362 1.00 65.06 94 ILE A O 1
ATOM 752 N N . ARG A 1 95 ? 14.777 -1.005 -19.479 1.00 64.75 95 ARG A N 1
ATOM 753 C CA . ARG A 1 95 ? 15.502 0.244 -19.197 1.00 64.75 95 ARG A CA 1
ATOM 754 C C . ARG A 1 95 ? 14.629 1.277 -18.501 1.00 64.75 95 ARG A C 1
ATOM 756 O O . ARG A 1 95 ? 15.120 1.890 -17.569 1.00 64.75 95 ARG A O 1
ATOM 763 N N . GLU A 1 96 ? 13.374 1.420 -18.904 1.00 62.78 96 GLU A N 1
ATOM 764 C CA . GLU A 1 96 ? 12.371 2.239 -18.214 1.00 62.78 96 GLU A CA 1
ATOM 765 C C . GLU A 1 96 ? 12.084 1.669 -16.821 1.00 62.78 96 GLU A C 1
ATOM 767 O O . GLU A 1 96 ? 11.967 2.406 -15.854 1.00 62.78 96 GLU A O 1
ATOM 772 N N . THR A 1 97 ? 12.101 0.338 -16.687 1.00 55.31 97 THR A N 1
ATOM 773 C CA . THR A 1 97 ? 12.040 -0.356 -15.390 1.00 55.31 97 THR A CA 1
ATOM 774 C C . THR A 1 97 ? 13.315 -0.116 -14.568 1.00 55.31 97 THR A C 1
ATOM 776 O O . THR A 1 97 ? 13.272 -0.077 -13.353 1.00 55.31 97 THR A O 1
ATOM 779 N N . ARG A 1 98 ? 14.480 0.066 -15.198 1.00 53.94 98 ARG A N 1
ATOM 780 C CA . ARG A 1 98 ? 15.740 0.396 -14.509 1.00 53.94 98 ARG A CA 1
ATOM 781 C C . ARG A 1 98 ? 15.867 1.890 -14.189 1.00 53.94 98 ARG A C 1
ATOM 783 O O . ARG A 1 98 ? 16.620 2.236 -13.290 1.00 53.94 98 ARG A O 1
ATOM 790 N N . SER A 1 99 ? 15.149 2.746 -14.917 1.00 53.88 99 SER A N 1
ATOM 791 C CA . SER A 1 99 ? 14.890 4.140 -14.552 1.00 53.88 99 SER A CA 1
ATOM 792 C C . SER A 1 99 ? 13.663 4.284 -13.652 1.00 53.88 99 SER A C 1
ATOM 794 O O . SER A 1 99 ? 13.270 5.414 -13.369 1.00 53.88 99 SER A O 1
ATOM 796 N N . LEU A 1 100 ? 13.061 3.175 -13.189 1.00 54.56 100 LEU A N 1
ATOM 797 C CA . LEU A 1 100 ? 12.347 3.192 -11.918 1.00 54.56 100 LEU A CA 1
ATOM 798 C C . LEU A 1 100 ? 13.425 3.545 -10.913 1.00 54.56 100 LEU A C 1
ATOM 800 O O . LEU A 1 100 ? 14.280 2.713 -10.623 1.00 54.56 100 LEU A O 1
ATOM 804 N N . ILE A 1 101 ? 13.438 4.833 -10.584 1.00 57.06 101 ILE A N 1
ATOM 805 C CA . ILE A 1 101 ? 14.137 5.525 -9.513 1.00 57.06 101 ILE A CA 1
ATOM 806 C C . ILE A 1 101 ? 15.088 4.588 -8.782 1.00 57.06 101 ILE A C 1
ATOM 808 O O . ILE A 1 101 ? 14.628 3.647 -8.128 1.00 57.06 101 ILE A O 1
ATOM 812 N N . SER A 1 102 ? 16.399 4.802 -8.943 1.00 67.31 102 SER A N 1
ATOM 813 C CA . SER A 1 102 ? 17.401 3.975 -8.276 1.00 67.31 102 SER A CA 1
ATOM 814 C C . SER A 1 102 ? 16.955 3.789 -6.831 1.00 67.31 102 SER A C 1
ATOM 816 O O . SER A 1 102 ? 16.748 4.770 -6.125 1.00 67.31 102 SER A O 1
ATOM 818 N N . ALA A 1 103 ? 16.734 2.549 -6.388 1.00 65.38 103 ALA A N 1
ATOM 819 C CA . ALA A 1 103 ? 16.275 2.311 -5.018 1.00 65.38 103 ALA A CA 1
ATOM 820 C C . ALA A 1 103 ? 17.229 2.957 -3.994 1.00 65.38 103 ALA A C 1
ATOM 822 O O . ALA A 1 103 ? 16.810 3.297 -2.895 1.00 65.38 103 ALA A O 1
ATOM 823 N N . VAL A 1 104 ? 18.489 3.156 -4.399 1.00 68.94 104 VAL A N 1
ATOM 824 C CA . VAL A 1 104 ? 19.502 3.931 -3.682 1.00 68.94 104 VAL A CA 1
ATOM 825 C C . VAL A 1 104 ? 19.150 5.420 -3.641 1.00 68.94 104 VAL A C 1
ATOM 827 O O . VAL A 1 104 ? 19.122 5.972 -2.557 1.00 68.94 104 VAL A O 1
ATOM 830 N N . GLU A 1 105 ? 18.789 6.042 -4.767 1.00 72.56 105 GLU A N 1
ATOM 831 C CA . GLU A 1 105 ? 18.353 7.451 -4.803 1.00 72.56 105 GLU A CA 1
ATOM 832 C C . GLU A 1 105 ? 17.085 7.665 -3.967 1.00 72.56 105 GLU A C 1
ATOM 834 O O . GLU A 1 105 ? 17.047 8.589 -3.175 1.00 72.56 105 GLU A O 1
ATOM 839 N N . LEU A 1 106 ? 16.085 6.773 -4.037 1.00 72.62 106 LEU A N 1
ATOM 840 C CA . LEU A 1 106 ? 14.905 6.876 -3.162 1.00 72.62 106 LEU A CA 1
ATOM 841 C C . LEU A 1 106 ? 15.258 6.736 -1.678 1.00 72.62 106 LEU A C 1
ATOM 843 O O . LEU A 1 106 ? 14.638 7.373 -0.828 1.00 72.62 106 LEU A O 1
ATOM 847 N N . MET A 1 107 ? 16.200 5.851 -1.349 1.00 73.00 107 MET A N 1
ATOM 848 C CA . MET A 1 107 ? 16.673 5.713 0.024 1.00 73.00 107 MET A CA 1
ATOM 849 C C . MET A 1 107 ? 17.382 6.987 0.473 1.00 73.00 107 MET A C 1
ATOM 851 O O . MET A 1 107 ? 17.042 7.497 1.536 1.00 73.00 107 MET A O 1
ATOM 855 N N . ASP A 1 108 ? 18.301 7.511 -0.334 1.00 76.62 108 ASP A N 1
ATOM 856 C CA . ASP A 1 108 ? 19.034 8.744 -0.052 1.00 76.62 108 ASP A CA 1
ATOM 857 C C . ASP A 1 108 ? 18.064 9.934 0.082 1.00 76.62 108 ASP A C 1
ATOM 859 O O . ASP A 1 108 ? 18.100 10.635 1.089 1.00 76.62 108 ASP A O 1
ATOM 863 N N . ASP A 1 109 ? 17.093 10.078 -0.827 1.00 70.56 109 ASP A N 1
ATOM 864 C CA . ASP A 1 109 ? 16.047 11.112 -0.786 1.00 70.56 109 ASP A CA 1
ATOM 865 C C . ASP A 1 109 ? 15.205 11.050 0.499 1.00 70.56 109 ASP A C 1
ATOM 867 O O . ASP A 1 109 ? 14.831 12.087 1.057 1.00 70.56 109 ASP A O 1
ATOM 871 N N . TYR A 1 110 ? 14.892 9.840 0.981 1.00 70.19 110 TYR A N 1
ATOM 872 C CA . TYR A 1 110 ? 14.172 9.653 2.241 1.00 70.19 110 TYR A CA 1
ATOM 873 C C . TYR A 1 110 ? 15.051 9.986 3.451 1.00 70.19 110 TYR A C 1
ATOM 875 O O . TYR A 1 110 ? 14.587 10.654 4.378 1.00 70.19 110 TYR A O 1
ATOM 883 N N . LEU A 1 111 ? 16.303 9.514 3.457 1.00 72.94 111 LEU A N 1
ATOM 884 C CA . LEU A 1 111 ? 17.272 9.742 4.535 1.00 72.94 111 LEU A CA 1
ATOM 885 C C . LEU A 1 111 ? 17.594 11.233 4.691 1.00 72.94 111 LEU A C 1
ATOM 887 O O . LEU A 1 111 ? 17.629 11.735 5.815 1.00 72.94 111 LEU A O 1
ATOM 891 N N . ASP A 1 112 ? 17.737 11.938 3.573 1.00 70.88 112 ASP A N 1
ATOM 892 C CA . ASP A 1 112 ? 18.006 13.374 3.521 1.00 70.88 112 ASP A CA 1
ATOM 893 C C . ASP A 1 112 ? 16.721 14.227 3.613 1.00 70.88 112 ASP A C 1
ATOM 895 O O . ASP A 1 112 ? 16.789 15.457 3.646 1.00 70.88 112 ASP A O 1
ATOM 899 N N . GLN A 1 113 ? 15.541 13.590 3.688 1.00 62.94 113 GLN A N 1
ATOM 900 C CA . GLN A 1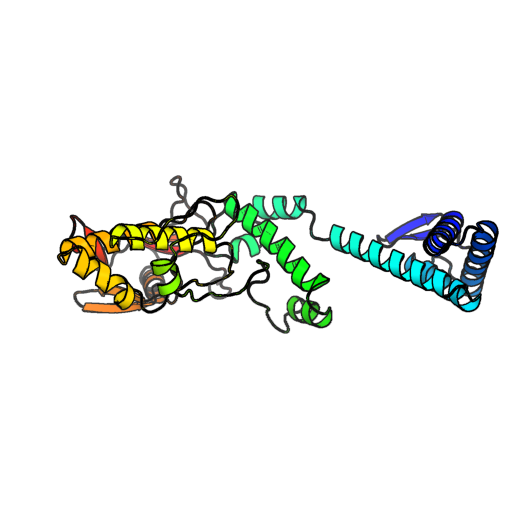 113 ? 14.211 14.222 3.748 1.00 62.94 113 GLN A CA 1
ATOM 901 C C . GLN A 1 113 ? 13.947 15.231 2.613 1.00 62.94 113 GLN A C 1
ATOM 903 O O . GLN A 1 113 ? 13.240 16.231 2.791 1.00 62.94 113 GLN A O 1
ATOM 908 N N . ILE A 1 114 ? 14.525 14.977 1.438 1.00 53.31 114 ILE A N 1
ATOM 909 C CA . ILE A 1 114 ? 14.500 15.890 0.290 1.00 53.31 114 ILE A CA 1
ATOM 910 C C . ILE A 1 114 ? 13.131 15.854 -0.403 1.00 53.31 114 ILE A C 1
ATOM 912 O O . ILE A 1 114 ? 12.630 16.898 -0.829 1.00 53.31 114 ILE A O 1
ATOM 916 N N . ASP A 1 115 ? 12.491 14.681 -0.482 1.00 56.00 115 ASP A N 1
ATOM 917 C CA . ASP A 1 115 ? 11.201 14.526 -1.161 1.00 56.00 115 ASP A CA 1
ATOM 918 C C . ASP A 1 115 ? 10.026 14.968 -0.262 1.00 56.00 115 ASP A C 1
ATOM 920 O O . ASP A 1 115 ? 9.874 14.546 0.890 1.00 56.00 115 ASP A O 1
ATOM 924 N N . TRP A 1 116 ? 9.138 15.808 -0.802 1.00 57.66 116 TRP A N 1
ATOM 925 C CA . TRP A 1 116 ? 7.890 16.207 -0.146 1.00 57.66 116 TRP A CA 1
ATOM 926 C C . TRP A 1 116 ? 6.993 15.004 0.168 1.00 57.66 116 TRP A C 1
ATOM 928 O O . TRP A 1 116 ? 6.232 15.062 1.130 1.00 57.66 116 TRP A O 1
ATOM 938 N N . ARG A 1 117 ? 7.121 13.900 -0.578 1.00 53.12 117 ARG A N 1
ATOM 939 C CA . ARG A 1 117 ? 6.422 12.627 -0.345 1.00 53.12 117 ARG A CA 1
ATOM 940 C C . ARG A 1 117 ? 6.765 11.973 0.992 1.00 53.12 117 ARG A C 1
ATOM 942 O O . ARG A 1 117 ? 5.940 11.253 1.545 1.00 53.12 117 ARG A O 1
ATOM 949 N N . VAL A 1 118 ? 7.925 12.286 1.579 1.00 53.44 118 VAL A N 1
ATOM 950 C CA . VAL A 1 118 ? 8.245 11.916 2.973 1.00 53.44 118 VAL A CA 1
ATOM 951 C C . VAL A 1 118 ? 7.251 12.560 3.953 1.00 53.44 118 VAL A C 1
ATOM 953 O O . VAL A 1 118 ? 6.978 12.005 5.014 1.00 53.44 118 VAL A O 1
ATOM 956 N N . ARG A 1 119 ? 6.677 13.712 3.578 1.00 52.31 119 ARG A N 1
ATOM 957 C CA . ARG A 1 119 ? 5.711 14.511 4.350 1.00 52.31 119 ARG A CA 1
ATOM 958 C C . ARG A 1 119 ? 4.278 14.469 3.800 1.00 52.31 119 ARG A C 1
ATOM 960 O O . ARG A 1 119 ? 3.391 15.044 4.424 1.00 52.31 119 ARG A O 1
ATOM 967 N N . GLU A 1 120 ? 4.037 13.815 2.661 1.00 46.22 120 GLU A N 1
ATOM 968 C CA . GLU A 1 120 ? 2.698 13.639 2.065 1.00 46.22 120 GLU A CA 1
ATOM 969 C C . GLU A 1 120 ? 1.780 12.880 3.018 1.00 46.22 120 GLU A C 1
ATOM 971 O O . GLU A 1 120 ? 0.626 13.248 3.239 1.00 46.22 120 GLU A O 1
ATOM 976 N N . ASN A 1 121 ? 2.339 11.857 3.656 1.00 51.62 121 ASN A N 1
ATOM 977 C CA . ASN A 1 121 ? 1.680 11.174 4.740 1.00 51.62 121 ASN A CA 1
ATOM 978 C C . ASN A 1 121 ? 1.966 11.935 6.044 1.00 51.62 121 ASN A C 1
ATOM 980 O O . ASN A 1 121 ? 2.918 11.621 6.758 1.00 51.62 121 ASN A O 1
ATOM 984 N N . SER A 1 122 ? 1.111 12.913 6.381 1.00 43.78 122 SER A N 1
ATOM 985 C CA . SER A 1 122 ? 1.150 13.664 7.657 1.00 43.78 122 SER A CA 1
ATOM 986 C C . SER A 1 122 ? 1.160 12.763 8.892 1.00 43.78 122 SER A C 1
ATOM 988 O O . SER A 1 122 ? 1.446 13.201 10.008 1.00 43.78 122 SER A O 1
ATOM 990 N N . ASN A 1 123 ? 0.817 11.499 8.663 1.00 45.56 123 ASN A N 1
ATOM 991 C CA . ASN A 1 123 ? 0.597 10.481 9.643 1.00 45.56 123 ASN A CA 1
ATOM 992 C C . ASN A 1 123 ? 1.824 9.545 9.818 1.00 45.56 123 ASN A C 1
ATOM 994 O O . ASN A 1 123 ? 1.879 8.727 10.736 1.00 45.56 123 ASN A O 1
ATOM 998 N N . MET A 1 124 ? 2.881 9.680 9.019 1.00 50.91 124 MET A N 1
ATOM 999 C CA . MET A 1 124 ? 4.118 8.923 9.222 1.00 50.91 124 MET A CA 1
ATOM 1000 C C . MET A 1 124 ? 5.297 9.841 9.514 1.00 50.91 124 MET A C 1
ATOM 1002 O O . MET A 1 124 ? 5.685 10.665 8.697 1.00 50.91 124 MET A O 1
ATOM 1006 N N . GLY A 1 125 ? 5.904 9.657 10.685 1.00 54.25 125 GLY A N 1
ATOM 1007 C CA . GLY A 1 125 ? 7.190 10.270 11.003 1.00 54.25 125 GLY A CA 1
ATOM 1008 C C . GLY A 1 125 ? 8.359 9.526 10.356 1.00 54.25 125 GLY A C 1
ATOM 1009 O O . GLY A 1 125 ? 8.242 8.360 9.958 1.00 54.25 125 GLY A O 1
ATOM 1010 N N . TYR A 1 126 ? 9.516 10.188 10.326 1.00 65.50 126 TYR A N 1
ATOM 1011 C CA . TYR A 1 126 ? 10.779 9.587 9.907 1.00 65.50 126 TYR A CA 1
ATOM 1012 C C . TYR A 1 126 ? 11.073 8.320 10.723 1.00 65.50 126 TYR A C 1
ATOM 1014 O O . TYR A 1 126 ? 11.280 8.366 11.938 1.00 65.50 126 TYR A O 1
ATOM 1022 N N . SER A 1 127 ? 11.039 7.163 10.067 1.00 72.00 127 SER A N 1
ATOM 1023 C CA . SER A 1 127 ? 11.258 5.864 10.701 1.00 72.00 127 SER A CA 1
ATOM 1024 C C . SER A 1 127 ? 11.598 4.809 9.654 1.00 72.00 127 SER A C 1
ATOM 1026 O O . SER A 1 127 ? 11.297 4.971 8.476 1.00 72.00 127 SER A O 1
ATOM 1028 N N . LEU A 1 128 ? 12.155 3.673 10.079 1.00 72.75 128 LEU A N 1
ATOM 1029 C CA . LEU A 1 128 ? 12.411 2.544 9.174 1.00 72.75 128 LEU A CA 1
ATOM 1030 C C . LEU A 1 128 ? 11.133 2.052 8.468 1.00 72.75 128 LEU A C 1
ATOM 1032 O O . LEU A 1 128 ? 11.175 1.611 7.326 1.00 72.75 128 LEU A O 1
ATOM 1036 N N . GLN A 1 129 ? 9.989 2.129 9.146 1.00 72.25 129 GLN A N 1
ATOM 1037 C CA . GLN A 1 129 ? 8.705 1.721 8.573 1.00 72.25 129 GLN A CA 1
ATOM 1038 C C . GLN A 1 129 ? 8.179 2.766 7.595 1.00 72.25 129 GLN A C 1
ATOM 1040 O O . GLN A 1 129 ? 7.679 2.409 6.533 1.00 72.25 129 GLN A O 1
ATOM 1045 N N . GLY A 1 130 ? 8.383 4.047 7.912 1.00 73.19 130 GLY A N 1
ATOM 1046 C CA . GLY A 1 130 ? 8.139 5.135 6.977 1.00 73.19 130 GLY A CA 1
ATOM 1047 C C . GLY A 1 130 ? 8.982 4.998 5.708 1.00 73.19 130 GLY A C 1
ATOM 1048 O O . GLY A 1 130 ? 8.436 5.150 4.623 1.00 73.19 130 GLY A O 1
ATOM 1049 N N . LEU A 1 131 ? 10.259 4.614 5.831 1.00 76.75 131 LEU A N 1
ATOM 1050 C CA . LEU A 1 131 ? 11.140 4.328 4.694 1.00 76.75 131 LEU A CA 1
ATOM 1051 C C . LEU A 1 131 ? 10.607 3.165 3.849 1.00 76.75 131 LEU A C 1
ATOM 1053 O O . LEU A 1 131 ? 10.510 3.282 2.630 1.00 76.75 131 LEU A O 1
ATOM 1057 N N . ASN A 1 132 ? 10.233 2.050 4.486 1.00 79.56 132 ASN A N 1
ATOM 1058 C CA . ASN A 1 132 ? 9.674 0.893 3.782 1.00 79.56 132 ASN A CA 1
ATOM 1059 C C . ASN A 1 132 ? 8.402 1.261 3.010 1.00 79.56 132 ASN A C 1
ATOM 1061 O O . ASN A 1 132 ? 8.263 0.894 1.842 1.00 79.56 132 ASN A O 1
ATOM 1065 N N . ASN A 1 133 ? 7.496 2.004 3.646 1.00 78.38 133 ASN A N 1
ATOM 1066 C CA . ASN A 1 133 ? 6.258 2.463 3.025 1.00 78.38 133 ASN A CA 1
ATOM 1067 C C . ASN A 1 133 ? 6.535 3.463 1.896 1.00 78.38 133 ASN A C 1
ATOM 1069 O O . ASN A 1 133 ? 5.934 3.343 0.836 1.00 78.38 133 ASN A O 1
ATOM 1073 N N . TYR A 1 134 ? 7.475 4.394 2.076 1.00 78.25 134 TYR A N 1
ATOM 1074 C CA . TYR A 1 134 ? 7.882 5.357 1.052 1.00 78.25 134 TYR A CA 1
ATOM 1075 C C . TYR A 1 134 ? 8.432 4.665 -0.201 1.00 78.25 134 TYR A C 1
ATOM 1077 O O . TYR A 1 134 ? 7.939 4.891 -1.306 1.00 78.25 134 TYR A O 1
ATOM 1085 N N . LEU A 1 135 ? 9.395 3.755 -0.023 1.00 80.25 135 LEU A N 1
ATOM 1086 C CA . LEU A 1 135 ? 9.979 2.980 -1.119 1.00 80.25 135 LEU A CA 1
ATOM 1087 C C . LEU A 1 135 ? 8.916 2.150 -1.839 1.00 80.25 135 LEU A C 1
ATOM 1089 O O . LEU A 1 135 ? 8.820 2.178 -3.066 1.00 80.25 135 LEU A O 1
ATOM 1093 N N . THR A 1 136 ? 8.095 1.428 -1.073 1.00 82.88 136 THR A N 1
ATOM 1094 C CA . THR A 1 136 ? 7.040 0.573 -1.627 1.00 82.88 136 THR A CA 1
ATOM 1095 C C . THR A 1 136 ? 6.000 1.402 -2.375 1.00 82.88 136 THR A C 1
ATOM 1097 O O . THR A 1 136 ? 5.605 1.023 -3.476 1.00 82.88 136 THR A O 1
ATOM 1100 N N . SER A 1 137 ? 5.613 2.557 -1.831 1.00 81.75 137 SER A N 1
ATOM 1101 C CA . SER A 1 137 ? 4.645 3.469 -2.439 1.00 81.75 137 SER A CA 1
ATOM 1102 C C . SER A 1 137 ? 5.154 4.049 -3.757 1.00 81.75 137 SER A C 1
ATOM 1104 O O . SER A 1 137 ? 4.455 3.984 -4.771 1.00 81.75 137 SER A O 1
ATOM 1106 N N . ALA A 1 138 ? 6.399 4.532 -3.790 1.00 81.50 138 ALA A N 1
ATOM 1107 C CA . ALA A 1 138 ? 7.006 5.086 -4.998 1.00 81.50 138 ALA A CA 1
ATOM 1108 C C . ALA A 1 138 ? 7.143 4.031 -6.110 1.00 81.50 138 ALA A C 1
ATOM 1110 O O . ALA A 1 138 ? 6.834 4.293 -7.277 1.00 81.50 138 ALA A O 1
ATOM 1111 N N . LEU A 1 139 ? 7.570 2.815 -5.757 1.00 82.69 139 LEU A N 1
ATOM 1112 C CA . LEU A 1 139 ? 7.686 1.710 -6.709 1.00 82.69 139 LEU A CA 1
ATOM 1113 C C . LEU A 1 139 ? 6.316 1.266 -7.235 1.00 82.69 139 LEU A C 1
ATOM 1115 O O . LEU A 1 139 ? 6.146 1.093 -8.444 1.00 82.69 139 LEU A O 1
ATOM 1119 N N . THR A 1 140 ? 5.335 1.119 -6.345 1.00 87.00 140 THR A N 1
ATOM 1120 C CA . THR A 1 140 ? 3.984 0.662 -6.702 1.00 87.00 140 THR A CA 1
ATOM 1121 C C . THR A 1 140 ? 3.254 1.694 -7.555 1.00 87.00 140 THR A C 1
ATOM 1123 O O . THR A 1 140 ? 2.659 1.331 -8.569 1.00 87.00 140 THR A O 1
ATOM 1126 N N . SER A 1 141 ? 3.394 2.983 -7.236 1.00 85.81 141 SER A N 1
ATOM 1127 C CA . SER A 1 141 ? 2.788 4.067 -8.015 1.00 85.81 141 SER A CA 1
ATOM 1128 C C . SER A 1 141 ? 3.297 4.091 -9.452 1.00 85.81 141 SER A C 1
ATOM 1130 O O . SER A 1 141 ? 2.515 4.162 -10.399 1.00 85.81 141 SER A O 1
ATOM 1132 N N . ASN A 1 142 ? 4.611 3.945 -9.642 1.00 81.19 142 ASN A N 1
ATOM 1133 C CA . ASN A 1 142 ? 5.184 3.860 -10.983 1.00 81.19 142 ASN A CA 1
ATOM 1134 C C . ASN A 1 142 ? 4.718 2.607 -11.729 1.00 81.19 142 ASN A C 1
ATOM 1136 O O . ASN A 1 142 ? 4.447 2.669 -12.928 1.00 81.19 142 ASN A O 1
ATOM 1140 N N . TYR A 1 143 ? 4.605 1.470 -11.038 1.00 84.38 143 TYR A N 1
ATOM 1141 C CA . TYR A 1 143 ? 4.083 0.249 -11.643 1.00 84.38 143 TYR A CA 1
ATOM 1142 C C . TYR A 1 143 ? 2.646 0.442 -12.149 1.00 84.38 143 TYR A C 1
ATOM 1144 O O . TYR A 1 143 ? 2.354 0.084 -13.292 1.00 84.38 143 TYR A O 1
ATOM 1152 N N . TRP A 1 144 ? 1.774 1.079 -11.362 1.00 86.19 144 TRP A N 1
ATOM 1153 C CA . TRP A 1 144 ? 0.424 1.437 -11.797 1.00 86.19 144 TRP A CA 1
ATOM 1154 C C . TRP A 1 144 ? 0.434 2.275 -13.076 1.00 86.19 144 TRP A C 1
ATOM 1156 O O . TRP A 1 144 ? -0.193 1.886 -14.060 1.00 86.19 144 TRP A O 1
ATOM 1166 N N . LEU A 1 145 ? 1.166 3.390 -13.081 1.00 83.88 145 LEU A N 1
ATOM 1167 C CA . LEU A 1 145 ? 1.137 4.370 -14.172 1.00 83.88 145 LEU A CA 1
ATOM 1168 C C . LEU A 1 145 ? 1.800 3.866 -15.461 1.00 83.88 145 LEU A C 1
ATOM 1170 O O . LEU A 1 145 ? 1.382 4.243 -16.552 1.00 83.88 145 LEU A O 1
ATOM 1174 N N . MET A 1 146 ? 2.823 3.015 -15.344 1.00 77.81 146 MET A N 1
ATOM 1175 C CA . MET A 1 146 ? 3.625 2.567 -16.489 1.00 77.81 146 MET A CA 1
ATOM 1176 C C . MET A 1 146 ? 3.204 1.200 -17.036 1.00 77.81 146 MET A C 1
ATOM 1178 O O . MET A 1 146 ? 3.496 0.889 -18.193 1.00 77.81 146 MET A O 1
ATOM 1182 N N . ARG A 1 147 ? 2.599 0.335 -16.210 1.00 79.69 147 ARG A N 1
ATOM 1183 C CA . ARG A 1 147 ? 2.285 -1.055 -16.591 1.00 79.69 147 ARG A CA 1
ATOM 1184 C C . ARG A 1 147 ? 0.803 -1.372 -16.626 1.00 79.69 147 ARG A C 1
ATOM 1186 O O . ARG A 1 147 ? 0.405 -2.155 -17.484 1.00 79.69 147 ARG A O 1
ATOM 1193 N N . ILE A 1 148 ? 0.023 -0.834 -15.693 1.00 85.50 148 ILE A N 1
ATOM 1194 C CA . ILE A 1 148 ? -1.390 -1.196 -15.553 1.00 85.50 148 ILE A CA 1
ATOM 1195 C C . ILE A 1 148 ? -2.283 -0.204 -16.290 1.00 85.50 148 ILE A C 1
ATOM 1197 O O . ILE A 1 148 ? -3.123 -0.612 -17.092 1.00 85.50 148 ILE A O 1
ATOM 1201 N N . TYR A 1 149 ? -2.095 1.090 -16.039 1.00 84.81 149 TYR A N 1
ATOM 1202 C CA . TYR A 1 149 ? -2.871 2.125 -16.700 1.00 84.81 149 TYR A CA 1
ATOM 1203 C C . TYR A 1 149 ? -2.403 2.361 -18.140 1.00 84.81 149 TYR A C 1
ATOM 1205 O O . TYR A 1 149 ? -1.215 2.224 -18.447 1.00 84.81 149 TYR A O 1
ATOM 1213 N N . PRO A 1 150 ? -3.325 2.753 -19.038 1.00 86.44 150 PRO A N 1
ATOM 1214 C CA . PRO A 1 150 ? -2.954 3.264 -20.347 1.00 86.44 150 PRO A CA 1
ATOM 1215 C C . PRO A 1 150 ? -2.030 4.492 -20.231 1.00 86.44 150 PRO A C 1
ATOM 1217 O O . PRO A 1 150 ? -2.215 5.303 -19.316 1.00 86.44 150 PRO A O 1
ATOM 1220 N N . PRO A 1 151 ? -1.069 4.682 -21.156 1.00 81.06 151 PRO A N 1
ATOM 1221 C CA . PRO A 1 151 ? -0.118 5.795 -21.099 1.00 81.06 151 PRO A CA 1
ATOM 1222 C C . PRO A 1 151 ? -0.771 7.180 -21.003 1.00 81.06 151 PRO A C 1
ATOM 1224 O O . PRO A 1 151 ? -0.234 8.072 -20.353 1.00 81.06 151 PRO A O 1
ATOM 1227 N N . GLU A 1 152 ? -1.927 7.370 -21.636 1.00 85.25 152 GLU A N 1
ATOM 1228 C CA . GLU A 1 152 ? -2.709 8.604 -21.586 1.00 85.25 152 GLU A CA 1
ATOM 1229 C C . GLU A 1 152 ? -3.212 8.931 -20.173 1.00 85.25 152 GLU A C 1
ATOM 1231 O O . GLU A 1 152 ? -3.165 10.088 -19.766 1.00 85.25 152 GLU A O 1
ATOM 1236 N N . VAL A 1 153 ? -3.607 7.918 -19.396 1.00 85.69 153 VAL A N 1
ATOM 1237 C CA . VAL A 1 153 ? -4.051 8.076 -18.003 1.00 85.69 153 VAL A CA 1
ATOM 1238 C C . VAL A 1 153 ? -2.861 8.419 -17.110 1.00 85.69 153 VAL A C 1
ATOM 1240 O O . VAL A 1 153 ? -2.950 9.320 -16.278 1.00 85.69 153 VAL A O 1
ATOM 1243 N N . GLY A 1 154 ? -1.727 7.740 -17.314 1.00 82.62 154 GLY A N 1
ATOM 1244 C CA . GLY A 1 154 ? -0.505 8.004 -16.556 1.00 82.62 154 GLY A CA 1
ATOM 1245 C C . GLY A 1 154 ? 0.042 9.418 -16.774 1.00 82.62 154 GLY A C 1
ATOM 1246 O O . GLY A 1 154 ? 0.467 10.072 -15.821 1.00 82.62 154 GLY A O 1
ATOM 1247 N N . ARG A 1 155 ? -0.017 9.919 -18.015 1.00 79.19 155 ARG A N 1
ATOM 1248 C CA . ARG A 1 155 ? 0.355 11.304 -18.349 1.00 79.19 155 ARG A CA 1
ATOM 1249 C C . ARG A 1 155 ? -0.595 12.310 -17.726 1.00 79.19 155 ARG A C 1
ATOM 1251 O O . ARG A 1 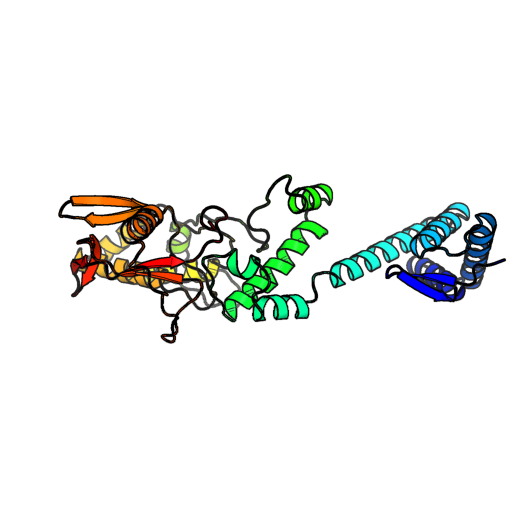155 ? -0.124 13.184 -17.021 1.00 79.19 155 ARG A O 1
ATOM 1258 N N . ALA A 1 156 ? -1.902 12.127 -17.886 1.00 84.62 156 ALA A N 1
ATOM 1259 C CA . ALA A 1 156 ? -2.890 13.036 -17.311 1.00 84.62 156 ALA A CA 1
ATOM 1260 C C . ALA A 1 156 ? -2.772 13.149 -15.775 1.00 84.62 156 ALA A C 1
ATOM 1262 O O . ALA A 1 156 ? -2.926 14.234 -15.220 1.00 84.62 156 ALA A O 1
ATOM 1263 N N . HIS A 1 157 ? -2.414 12.059 -15.084 1.00 85.62 157 HIS A N 1
ATOM 1264 C CA . HIS A 1 157 ? -2.089 12.109 -13.656 1.00 85.62 157 HIS A CA 1
ATOM 1265 C C . HIS A 1 157 ? -0.821 12.919 -13.349 1.00 85.62 157 HIS A C 1
ATOM 1267 O O . HIS A 1 157 ? -0.790 13.704 -12.403 1.00 85.62 157 HIS A O 1
ATOM 1273 N N . THR A 1 158 ? 0.228 12.712 -14.146 1.00 77.12 158 THR A N 1
ATOM 1274 C CA . THR A 1 158 ? 1.554 13.317 -13.949 1.00 77.12 158 THR A CA 1
ATOM 1275 C C . THR A 1 158 ? 1.565 14.807 -14.299 1.00 77.12 158 THR A C 1
ATOM 1277 O O . THR A 1 158 ? 2.201 15.598 -13.607 1.00 77.12 158 THR A O 1
ATOM 1280 N N . ASP A 1 159 ? 0.833 15.185 -15.346 1.00 83.88 159 ASP A N 1
ATOM 1281 C CA . ASP A 1 159 ? 0.689 16.556 -15.841 1.00 83.88 159 ASP A CA 1
ATOM 1282 C C . ASP A 1 159 ? -0.313 17.370 -14.994 1.00 83.88 159 ASP A C 1
ATOM 1284 O O . ASP A 1 159 ? -0.376 18.594 -15.106 1.00 83.88 159 ASP A O 1
ATOM 1288 N N . GLY A 1 160 ? -1.052 16.704 -14.097 1.00 84.94 160 GLY A N 1
ATOM 1289 C CA . GLY A 1 160 ? -1.967 17.333 -13.144 1.00 84.94 160 GLY A CA 1
ATOM 1290 C C . GLY A 1 160 ? -3.377 17.594 -13.679 1.00 84.94 160 GLY A C 1
ATOM 1291 O O . GLY A 1 160 ? -4.119 18.353 -13.058 1.00 84.94 160 GLY A O 1
ATOM 1292 N N . ASP A 1 161 ? -3.773 16.958 -14.785 1.00 85.12 161 ASP A N 1
ATOM 1293 C CA . ASP A 1 161 ? -5.131 17.058 -15.337 1.00 85.12 161 ASP A CA 1
ATOM 1294 C C . ASP A 1 161 ? -6.175 16.434 -14.391 1.00 85.12 161 ASP A C 1
ATOM 1296 O O . ASP A 1 161 ? -7.301 16.922 -14.276 1.00 85.12 161 ASP A O 1
ATOM 1300 N N . PHE A 1 162 ? -5.805 15.355 -13.692 1.00 85.25 162 PHE A N 1
ATOM 1301 C CA . PHE A 1 162 ? -6.557 14.789 -12.567 1.00 85.25 162 PHE A CA 1
ATOM 1302 C C . PHE A 1 162 ? -5.638 14.021 -11.610 1.00 85.25 162 PHE A C 1
ATOM 1304 O O . PHE A 1 162 ? -4.532 13.625 -11.957 1.00 85.25 162 PHE A O 1
ATOM 1311 N N . HIS A 1 163 ? -6.102 13.760 -10.388 1.00 85.25 163 HIS A N 1
ATOM 1312 C CA . HIS A 1 163 ? -5.339 13.010 -9.392 1.00 85.25 163 HIS A CA 1
ATOM 1313 C C . HIS A 1 163 ? -5.924 11.605 -9.196 1.00 85.25 163 HIS A C 1
ATOM 1315 O O . HIS A 1 163 ? -7.119 11.451 -8.953 1.00 85.25 163 HIS A O 1
ATOM 1321 N N . ILE A 1 164 ? -5.080 10.576 -9.305 1.00 84.88 164 ILE A N 1
ATOM 1322 C CA . ILE A 1 164 ? -5.438 9.193 -8.989 1.00 84.88 164 ILE A CA 1
ATOM 1323 C C . ILE A 1 164 ? -4.978 8.948 -7.559 1.00 84.88 164 ILE A C 1
ATOM 1325 O O . ILE A 1 164 ? -3.783 9.002 -7.276 1.00 84.88 164 ILE A O 1
ATOM 1329 N N . HIS A 1 165 ? -5.935 8.703 -6.674 1.00 84.19 165 HIS A N 1
ATOM 1330 C CA . HIS A 1 165 ? -5.667 8.478 -5.261 1.00 84.19 165 HIS A CA 1
ATOM 1331 C C . HIS A 1 165 ? -5.044 7.095 -5.012 1.00 84.19 165 HIS A C 1
ATOM 1333 O O . HIS A 1 165 ? -5.308 6.139 -5.743 1.00 84.19 165 HIS A O 1
ATOM 1339 N N . ASP A 1 166 ? -4.232 7.006 -3.956 1.00 84.62 166 ASP A N 1
ATOM 1340 C CA . ASP A 1 166 ? -3.769 5.754 -3.338 1.00 84.62 166 ASP A CA 1
ATOM 1341 C C . ASP A 1 166 ? -2.965 4.800 -4.240 1.00 84.62 166 ASP A C 1
ATOM 1343 O O . ASP A 1 166 ? -2.930 3.588 -4.029 1.00 84.62 166 ASP A O 1
ATOM 1347 N N . LEU A 1 167 ? -2.223 5.352 -5.204 1.00 86.25 167 LEU A N 1
ATOM 1348 C CA . LEU A 1 167 ? -1.302 4.598 -6.067 1.00 86.25 167 LEU A CA 1
ATOM 1349 C C . LEU A 1 167 ? -0.169 3.880 -5.302 1.00 86.25 167 LEU A C 1
ATOM 1351 O O . LEU A 1 167 ? 0.505 3.009 -5.855 1.00 86.25 167 LEU A O 1
ATOM 1355 N N . GLY A 1 168 ? 0.037 4.220 -4.028 1.00 83.06 168 GLY A N 1
ATOM 1356 C CA . GLY A 1 168 ? 1.084 3.659 -3.177 1.00 83.06 168 GLY A CA 1
ATOM 1357 C C . GLY A 1 168 ? 0.888 2.198 -2.765 1.00 83.06 168 GLY A C 1
ATOM 1358 O O . GLY A 1 168 ? 1.807 1.591 -2.216 1.00 83.06 168 GLY A O 1
ATOM 1359 N N . ILE A 1 169 ? -0.279 1.611 -3.032 1.00 84.31 169 ILE A N 1
ATOM 1360 C CA . ILE A 1 169 ? -0.571 0.212 -2.724 1.00 84.31 169 ILE A CA 1
ATOM 1361 C C . ILE A 1 169 ? -1.236 -0.472 -3.919 1.00 84.31 169 ILE A C 1
ATOM 1363 O O . ILE A 1 169 ? -1.965 0.139 -4.700 1.00 84.31 169 ILE A O 1
ATOM 1367 N N . LEU A 1 170 ? -0.974 -1.767 -4.088 1.00 87.00 170 LEU A N 1
ATOM 1368 C CA . LEU A 1 170 ? -1.607 -2.579 -5.125 1.00 87.00 170 LEU A CA 1
ATOM 1369 C C . LEU A 1 170 ? -2.801 -3.334 -4.532 1.00 87.00 170 LEU A C 1
ATOM 1371 O O . LEU A 1 170 ? -2.835 -4.561 -4.508 1.00 87.00 170 LEU A O 1
ATOM 1375 N N . ALA A 1 171 ? -3.750 -2.579 -3.986 1.00 87.31 171 ALA A N 1
ATOM 1376 C CA . ALA A 1 171 ? -4.870 -3.109 -3.224 1.00 87.31 171 ALA A CA 1
ATOM 1377 C C . ALA A 1 171 ? -6.124 -2.233 -3.394 1.00 87.31 171 ALA A C 1
ATOM 1379 O O . ALA A 1 171 ? -6.034 -1.128 -3.934 1.00 87.31 171 ALA A O 1
ATOM 1380 N N . PRO A 1 172 ? -7.306 -2.703 -2.955 1.00 87.31 172 PRO A N 1
ATOM 1381 C CA . PRO A 1 172 ? -8.503 -1.872 -2.897 1.00 87.31 172 PRO A CA 1
ATOM 1382 C C . PRO A 1 172 ? -8.309 -0.640 -2.002 1.00 87.31 172 PRO A C 1
ATOM 1384 O O . PRO A 1 172 ? -7.491 -0.647 -1.081 1.00 87.31 172 PRO A O 1
ATOM 1387 N N . TYR A 1 173 ? -9.120 0.394 -2.239 1.00 83.50 173 TYR A N 1
ATOM 1388 C CA . TYR A 1 173 ? -9.110 1.609 -1.426 1.00 83.50 173 TYR A CA 1
ATOM 1389 C C . TYR A 1 173 ? -9.576 1.331 0.010 1.00 83.50 173 TYR A C 1
ATOM 1391 O O . TYR A 1 173 ? -8.760 1.201 0.912 1.00 83.50 173 TYR A O 1
ATOM 1399 N N . CYS A 1 174 ? -10.881 1.170 0.226 1.00 85.00 174 CYS A N 1
ATOM 1400 C CA . CYS A 1 174 ? -11.467 0.939 1.548 1.00 85.00 174 CYS A CA 1
ATOM 1401 C C . CYS A 1 174 ? -12.234 -0.380 1.579 1.00 85.00 174 CYS A C 1
ATOM 1403 O O . CYS A 1 174 ? -12.765 -0.821 0.556 1.00 85.00 174 CYS A O 1
ATOM 1405 N N . VAL A 1 175 ? -12.342 -0.984 2.766 1.00 86.94 175 VAL A N 1
ATOM 1406 C CA . VAL A 1 175 ? -13.051 -2.259 2.941 1.00 86.94 175 VAL A CA 1
ATOM 1407 C C . VAL A 1 175 ? -13.992 -2.217 4.142 1.00 86.94 175 VAL A C 1
ATOM 1409 O O . VAL A 1 175 ? -13.596 -1.935 5.274 1.00 86.94 175 VAL A O 1
ATOM 1412 N N . GLY A 1 176 ? -15.261 -2.534 3.882 1.00 90.50 176 GLY A N 1
ATOM 1413 C CA . GLY A 1 176 ? -16.249 -2.857 4.906 1.00 90.50 176 GLY A CA 1
ATOM 1414 C C . GLY A 1 176 ? -16.323 -4.368 5.096 1.00 90.50 176 GLY A C 1
ATOM 1415 O O . GLY A 1 176 ? -16.612 -5.099 4.150 1.00 90.50 176 GLY A O 1
ATOM 1416 N N . TRP A 1 177 ? -16.067 -4.836 6.311 1.00 91.69 177 TRP A N 1
ATOM 1417 C CA . TRP A 1 177 ? -16.011 -6.254 6.643 1.00 91.69 177 TRP A CA 1
ATOM 1418 C C . TRP A 1 177 ? -17.304 -6.730 7.310 1.00 91.69 177 TRP A C 1
ATOM 1420 O O . TRP A 1 177 ? -17.876 -6.045 8.165 1.00 91.69 177 TRP A O 1
ATOM 1430 N N . ASP A 1 178 ? -17.739 -7.944 6.965 1.00 93.12 178 ASP A N 1
ATOM 1431 C CA . ASP A 1 178 ? -18.851 -8.600 7.650 1.00 93.12 178 ASP A CA 1
ATOM 1432 C C . ASP A 1 178 ? -18.384 -9.176 8.995 1.00 93.12 178 ASP A C 1
ATOM 1434 O O . ASP A 1 178 ? -17.790 -10.255 9.079 1.00 93.12 178 ASP A O 1
ATOM 1438 N N . LEU A 1 179 ? -18.692 -8.455 10.074 1.00 94.38 179 LEU A N 1
ATOM 1439 C CA . LEU A 1 179 ? -18.395 -8.898 11.433 1.00 94.38 179 LEU A CA 1
ATOM 1440 C C . LEU A 1 179 ? -19.090 -10.221 11.773 1.00 94.38 179 LEU A C 1
ATOM 1442 O O . LEU A 1 179 ? -18.549 -11.012 12.545 1.00 94.38 179 LEU A O 1
ATOM 1446 N N . ARG A 1 180 ? -20.266 -10.506 11.203 1.00 93.94 180 ARG A N 1
ATOM 1447 C CA . ARG A 1 180 ? -20.972 -11.763 11.466 1.00 93.94 180 ARG A CA 1
ATOM 1448 C C . ARG A 1 180 ? -20.158 -12.954 10.969 1.00 93.94 180 ARG A C 1
ATOM 1450 O O . ARG A 1 180 ? -20.097 -13.962 11.672 1.00 93.94 180 ARG A O 1
ATOM 1457 N N . ASP A 1 181 ? -19.524 -12.843 9.802 1.00 93.75 181 ASP A N 1
ATOM 1458 C CA . ASP A 1 181 ? -18.683 -13.915 9.265 1.00 93.75 181 ASP A CA 1
ATOM 1459 C C . ASP A 1 181 ? -17.487 -14.189 10.183 1.00 93.75 181 ASP A C 1
ATOM 1461 O O . ASP A 1 181 ? -17.264 -15.334 10.584 1.00 93.75 181 ASP A O 1
ATOM 1465 N N . LEU A 1 182 ? -16.801 -13.127 10.625 1.00 92.94 182 LEU A N 1
ATOM 1466 C CA . LEU A 1 182 ? -15.692 -13.223 11.576 1.00 92.94 182 LEU A CA 1
ATOM 1467 C C . LEU A 1 182 ? -16.120 -13.896 12.890 1.00 92.94 182 LEU A C 1
ATOM 1469 O O . LEU A 1 182 ? -15.415 -14.762 13.408 1.00 92.94 182 LEU A O 1
ATOM 1473 N N . LEU A 1 183 ? -17.290 -13.539 13.426 1.00 94.44 183 LEU A N 1
ATOM 1474 C CA . LEU A 1 183 ? -17.798 -14.103 14.679 1.00 94.44 183 LEU A CA 1
ATOM 1475 C C . LEU A 1 183 ? -18.235 -15.570 14.546 1.00 94.44 183 LEU A C 1
ATOM 1477 O O . LEU A 1 183 ? -18.129 -16.315 15.517 1.00 94.44 183 LEU A O 1
ATOM 1481 N N . ILE A 1 184 ? -18.720 -16.001 13.377 1.00 93.81 184 ILE A N 1
ATOM 1482 C CA . ILE A 1 184 ? -19.214 -17.372 13.157 1.00 93.81 184 ILE A CA 1
ATOM 1483 C C . ILE A 1 184 ? -18.095 -18.327 12.753 1.00 93.81 184 ILE A C 1
ATOM 1485 O O . ILE A 1 184 ? -18.095 -19.482 13.181 1.00 93.81 184 ILE A O 1
ATOM 1489 N N . ARG A 1 185 ? -17.162 -17.876 11.912 1.00 91.81 185 ARG A N 1
ATOM 1490 C CA . ARG A 1 185 ? -16.069 -18.707 11.389 1.00 91.81 185 ARG A CA 1
ATOM 1491 C C . ARG A 1 185 ? -14.799 -18.604 12.228 1.00 91.81 185 ARG A C 1
ATOM 1493 O O . ARG A 1 185 ? -14.021 -19.557 12.263 1.00 91.81 185 ARG A O 1
ATOM 1500 N N . GLY A 1 186 ? -14.637 -17.510 12.969 1.00 90.56 186 GLY A N 1
ATOM 1501 C CA . GLY A 1 186 ? -13.381 -17.155 13.615 1.00 90.56 186 GLY A CA 1
ATOM 1502 C C . GLY A 1 186 ? -12.397 -16.547 12.618 1.00 90.56 186 GLY A C 1
ATOM 1503 O O . GLY A 1 186 ? -12.667 -16.446 11.422 1.00 90.56 186 GLY A O 1
ATOM 1504 N N . PHE A 1 187 ? -11.234 -16.136 13.114 1.00 90.25 187 PHE A N 1
ATOM 1505 C CA . PHE A 1 187 ? -10.213 -15.508 12.284 1.00 90.25 187 PHE A CA 1
ATOM 1506 C C . PHE A 1 187 ? -9.240 -16.543 11.700 1.00 90.25 187 PHE A C 1
ATOM 1508 O O . PHE A 1 187 ? -8.406 -17.088 12.422 1.00 90.25 187 PHE A O 1
ATOM 1515 N N . GLY A 1 188 ? -9.318 -16.831 10.400 1.00 86.69 188 GLY A N 1
ATOM 1516 C CA . GLY A 1 188 ? -8.459 -17.826 9.754 1.00 86.69 188 GLY A CA 1
ATOM 1517 C C . GLY A 1 188 ? -8.624 -17.879 8.236 1.00 86.69 188 GLY A C 1
ATOM 1518 O O . GLY A 1 188 ? -9.033 -16.904 7.621 1.00 86.69 188 GLY A O 1
ATOM 1519 N N . GLY A 1 189 ? -8.301 -19.030 7.635 1.00 80.31 189 GLY A N 1
ATOM 1520 C CA . GLY A 1 189 ? -8.465 -19.269 6.192 1.00 80.31 189 GLY A CA 1
ATOM 1521 C C . GLY A 1 189 ? -7.181 -19.178 5.361 1.00 80.31 189 GLY A C 1
ATOM 1522 O O . GLY A 1 189 ? -7.213 -19.479 4.173 1.00 80.31 189 GLY A O 1
ATOM 1523 N N . VAL A 1 190 ? -6.043 -18.836 5.975 1.00 78.12 190 VAL A N 1
ATOM 1524 C CA . VAL A 1 190 ? -4.740 -18.769 5.294 1.00 78.12 190 VAL A CA 1
ATOM 1525 C C . VAL A 1 190 ? -3.915 -20.019 5.598 1.00 78.12 190 VAL A C 1
ATOM 1527 O O . VAL A 1 190 ? -3.610 -20.314 6.756 1.00 78.12 190 VAL A O 1
ATOM 1530 N N . LEU A 1 191 ? -3.539 -20.759 4.551 1.00 75.75 191 LEU A N 1
ATOM 1531 C CA . LEU A 1 191 ? -2.729 -21.972 4.673 1.00 75.75 191 LEU A CA 1
ATOM 1532 C C . LEU A 1 191 ? -1.372 -21.656 5.329 1.00 75.75 191 LEU A C 1
ATOM 1534 O O . LEU A 1 191 ? -0.691 -20.707 4.948 1.00 75.75 191 LEU A O 1
ATOM 1538 N N . GLY A 1 192 ? -0.968 -22.460 6.316 1.00 72.81 192 GLY A N 1
ATOM 1539 C CA . GLY A 1 192 ? 0.325 -22.304 6.993 1.00 72.81 192 GLY A CA 1
ATOM 1540 C C . GLY A 1 192 ? 0.401 -21.142 7.993 1.00 72.81 192 GLY A C 1
ATOM 1541 O O . GLY A 1 192 ? 1.483 -20.859 8.507 1.00 72.81 192 GLY A O 1
ATOM 1542 N N . LYS A 1 193 ? -0.720 -20.474 8.294 1.00 77.38 193 LYS A N 1
ATOM 1543 C CA . LYS A 1 193 ? -0.818 -19.448 9.341 1.00 77.38 193 LYS A CA 1
ATOM 1544 C C . LYS A 1 193 ? -1.739 -19.909 10.466 1.00 77.38 193 LYS A C 1
ATOM 1546 O O . LYS A 1 193 ? -2.674 -20.677 10.254 1.00 77.38 193 LYS A O 1
ATOM 1551 N N . THR A 1 194 ? -1.463 -19.439 11.679 1.00 79.69 194 THR A N 1
ATOM 1552 C CA . THR A 1 194 ? -2.282 -19.747 12.855 1.00 79.69 194 THR A CA 1
ATOM 1553 C C . THR A 1 194 ? -3.681 -19.159 12.690 1.00 79.69 194 THR A C 1
ATOM 1555 O O . THR A 1 194 ? -3.825 -17.980 12.381 1.00 79.69 194 THR A O 1
ATOM 1558 N N . SER A 1 195 ? -4.708 -19.969 12.939 1.00 86.56 195 SER A N 1
ATOM 1559 C CA . SER A 1 195 ? -6.113 -19.553 12.907 1.00 86.56 195 SER A CA 1
ATOM 1560 C C . SER A 1 195 ? -6.729 -19.545 14.304 1.00 86.56 195 SER A C 1
ATOM 1562 O O . SER A 1 195 ? -6.465 -20.439 15.111 1.00 86.56 195 SER A O 1
ATOM 1564 N N . SER A 1 196 ? -7.620 -18.596 14.560 1.00 88.75 196 SER A N 1
ATOM 1565 C CA . SER A 1 196 ? -8.460 -18.530 15.752 1.00 88.75 196 SER A CA 1
ATOM 1566 C C . SER A 1 196 ? -9.848 -19.098 15.470 1.00 88.75 196 SER A C 1
ATOM 1568 O O . SER A 1 196 ? -10.493 -18.745 14.488 1.00 88.75 196 SER A O 1
ATOM 1570 N N . ARG A 1 197 ? -10.337 -19.958 16.367 1.00 92.25 197 ARG A N 1
ATOM 1571 C CA . ARG A 1 197 ? -11.732 -20.428 16.350 1.00 92.25 197 ARG A CA 1
ATOM 1572 C C . ARG A 1 197 ? -12.695 -19.284 16.715 1.00 92.25 197 ARG A C 1
ATOM 1574 O O . ARG A 1 197 ? -12.244 -18.311 17.324 1.00 92.25 197 ARG A O 1
ATOM 1581 N N . PRO A 1 198 ? -14.003 -19.419 16.426 1.00 95.50 198 PRO A N 1
ATOM 1582 C CA . PRO A 1 198 ? -15.017 -18.442 16.817 1.00 95.50 198 PRO A CA 1
ATOM 1583 C C . PRO A 1 198 ? -14.906 -18.026 18.292 1.00 95.50 198 PRO A C 1
ATOM 1585 O O . PRO A 1 198 ? -14.734 -18.901 19.157 1.00 95.50 198 PRO A O 1
ATOM 1588 N N . PRO A 1 199 ? -14.984 -16.721 18.604 1.00 95.62 199 PRO A N 1
ATOM 1589 C CA . PRO A 1 199 ? -14.911 -16.246 19.976 1.00 95.62 199 PRO A CA 1
ATOM 1590 C C . PRO A 1 199 ? -16.146 -16.704 20.761 1.00 95.62 199 PRO A C 1
ATOM 1592 O O . PRO A 1 199 ? -17.243 -16.790 20.220 1.00 95.62 199 PRO A O 1
ATOM 1595 N N . LYS A 1 200 ? -15.968 -16.996 22.056 1.00 95.00 200 LYS A N 1
ATOM 1596 C CA . LYS A 1 200 ? -17.062 -17.421 22.955 1.00 95.00 200 LYS A CA 1
ATOM 1597 C C . LYS A 1 200 ? -17.467 -16.371 23.991 1.00 95.00 200 LYS A C 1
ATOM 1599 O O . LYS A 1 200 ? -18.545 -16.475 24.557 1.00 95.00 200 LYS A O 1
ATOM 1604 N N . HIS A 1 201 ? -16.607 -15.382 24.223 1.00 96.94 201 HIS A N 1
ATOM 1605 C CA . HIS A 1 201 ? -16.776 -14.331 25.226 1.00 96.94 201 HIS A CA 1
ATOM 1606 C C . HIS A 1 201 ? -16.485 -12.966 24.603 1.00 96.94 201 HIS A C 1
ATOM 1608 O O . HIS A 1 201 ? -15.690 -12.878 23.659 1.00 96.94 201 HIS A O 1
ATOM 1614 N N . LEU A 1 202 ? -17.061 -11.898 25.167 1.00 96.38 202 LEU A N 1
ATOM 1615 C CA . LEU A 1 202 ? -16.949 -10.538 24.618 1.00 96.38 202 LEU A CA 1
ATOM 1616 C C . LEU A 1 202 ? -15.488 -10.113 24.413 1.00 96.38 202 LEU A C 1
ATOM 1618 O O . LEU A 1 202 ? -15.116 -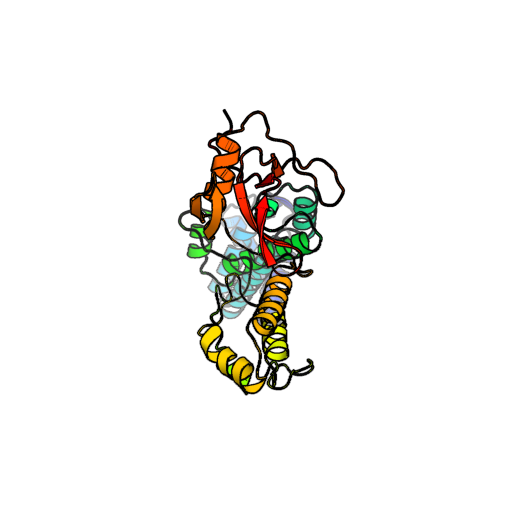9.622 23.350 1.00 96.38 202 LEU A O 1
ATOM 1622 N N . ARG A 1 203 ? -14.636 -10.337 25.420 1.00 95.38 203 ARG A N 1
ATOM 1623 C CA . ARG A 1 203 ? -13.212 -9.968 25.361 1.00 95.38 203 ARG A CA 1
ATOM 1624 C C . ARG A 1 203 ? -12.468 -10.698 24.244 1.00 95.38 203 ARG A C 1
ATOM 1626 O O . ARG A 1 203 ? -11.643 -10.096 23.567 1.00 95.38 203 ARG A O 1
ATOM 1633 N N . SER A 1 204 ? -12.778 -11.976 24.023 1.00 94.19 204 SER A N 1
ATOM 1634 C CA . SER A 1 204 ? -12.183 -12.753 22.933 1.00 94.19 204 SER A CA 1
ATOM 1635 C C . SER A 1 204 ? -12.640 -12.248 21.566 1.00 94.19 204 SER A C 1
ATOM 1637 O O . SER A 1 204 ? -11.825 -12.203 20.650 1.00 94.19 204 SER A O 1
ATOM 1639 N N . ALA A 1 205 ? -13.907 -11.843 21.429 1.00 95.94 205 ALA A N 1
ATOM 1640 C CA . ALA A 1 205 ? -14.428 -11.270 20.189 1.00 95.94 205 ALA A CA 1
ATOM 1641 C C . ALA A 1 205 ? -13.742 -9.938 19.856 1.00 95.94 205 ALA A C 1
ATOM 1643 O O . ALA A 1 205 ? -13.243 -9.760 18.748 1.00 95.94 205 ALA A O 1
ATOM 1644 N N . LEU A 1 206 ? -13.632 -9.043 20.842 1.00 94.25 206 LEU A N 1
ATOM 1645 C CA . LEU A 1 206 ? -12.939 -7.762 20.691 1.00 94.25 206 LEU A CA 1
ATOM 1646 C C . LEU A 1 206 ? -11.448 -7.946 20.376 1.00 94.25 206 LEU A C 1
ATOM 1648 O O . LEU A 1 206 ? -10.931 -7.295 19.475 1.00 94.25 206 LEU A O 1
ATOM 1652 N N . GLY A 1 207 ? -10.763 -8.865 21.062 1.00 91.50 207 GLY A N 1
ATOM 1653 C CA . GLY A 1 207 ? -9.355 -9.164 20.790 1.00 91.50 207 GLY A CA 1
ATOM 1654 C C . GLY A 1 207 ? -9.121 -9.759 19.397 1.00 91.50 207 GLY A C 1
ATOM 1655 O O . GLY A 1 207 ? -8.158 -9.392 18.726 1.00 91.50 207 GLY A O 1
ATOM 1656 N N . GLN A 1 208 ? -10.012 -10.637 18.923 1.00 92.38 208 GLN A N 1
ATOM 1657 C CA . GLN A 1 208 ? -9.943 -11.130 17.544 1.00 92.38 208 GLN A CA 1
ATOM 1658 C C . GLN A 1 208 ? -10.178 -10.014 16.529 1.00 92.38 208 GLN A C 1
ATOM 1660 O O . GLN A 1 208 ? -9.459 -9.961 15.539 1.00 92.38 208 GLN A O 1
ATOM 1665 N N . LEU A 1 209 ? -11.120 -9.106 16.788 1.00 92.25 209 LEU A N 1
ATOM 1666 C CA . LEU A 1 209 ? -11.397 -7.972 15.909 1.00 92.25 209 LEU A CA 1
ATOM 1667 C C . LEU A 1 209 ? -10.211 -6.994 15.823 1.00 92.25 209 LEU A C 1
ATOM 1669 O O . LEU A 1 209 ? -9.889 -6.519 14.740 1.00 92.25 209 LEU A O 1
ATOM 1673 N N . VAL A 1 210 ? -9.508 -6.753 16.935 1.00 88.88 210 VAL A N 1
ATOM 1674 C CA . VAL A 1 210 ? -8.245 -5.991 16.947 1.00 88.88 210 VAL A CA 1
ATOM 1675 C C . VAL A 1 210 ? -7.204 -6.650 16.040 1.00 88.88 210 VAL A C 1
ATOM 1677 O O . VAL A 1 210 ? -6.649 -6.001 15.159 1.00 88.88 210 VAL A O 1
ATOM 1680 N N . ASN A 1 211 ? -6.958 -7.951 16.221 1.00 87.44 211 ASN A N 1
ATOM 1681 C CA . ASN A 1 211 ? -5.987 -8.683 15.402 1.00 87.44 211 ASN A CA 1
ATOM 1682 C C . ASN A 1 211 ? -6.388 -8.723 13.924 1.00 87.44 211 ASN A C 1
ATOM 1684 O O . ASN A 1 211 ? -5.523 -8.671 13.053 1.00 87.44 211 ASN A O 1
ATOM 1688 N N . PHE A 1 212 ? -7.687 -8.813 13.649 1.00 89.69 212 PHE A N 1
ATOM 1689 C CA . PHE A 1 212 ? -8.243 -8.789 12.306 1.00 89.69 212 PHE A CA 1
ATOM 1690 C C . PHE A 1 212 ? -7.912 -7.471 11.600 1.00 89.69 212 PHE A C 1
ATOM 1692 O O . PHE A 1 212 ? -7.273 -7.502 10.550 1.00 89.69 212 PHE A O 1
ATOM 1699 N N . PHE A 1 213 ? -8.236 -6.326 12.214 1.00 87.12 213 PHE A N 1
ATOM 1700 C CA . PHE A 1 213 ? -7.898 -5.018 11.650 1.00 87.12 213 PHE A CA 1
ATOM 1701 C C . PHE A 1 213 ? -6.389 -4.835 11.482 1.00 87.12 213 PHE A C 1
ATOM 1703 O O . PHE A 1 213 ? -5.951 -4.416 10.418 1.00 87.12 213 PHE A O 1
ATOM 1710 N N . TYR A 1 214 ? -5.575 -5.234 12.463 1.00 83.06 214 TYR A N 1
ATOM 1711 C CA . TYR A 1 214 ? -4.119 -5.120 12.338 1.00 83.06 214 TYR A CA 1
ATOM 1712 C C . TYR A 1 214 ? -3.505 -5.997 11.258 1.00 83.06 214 TYR A C 1
ATOM 1714 O O . TYR A 1 214 ? -2.483 -5.635 10.681 1.00 83.06 214 TYR A O 1
ATOM 1722 N N . THR A 1 215 ? -4.086 -7.164 11.002 1.00 83.94 215 THR A N 1
ATOM 1723 C CA . THR A 1 215 ? -3.586 -8.044 9.946 1.00 83.94 215 THR A CA 1
ATOM 1724 C C . THR A 1 215 ? -3.965 -7.493 8.580 1.00 83.94 215 THR A C 1
ATOM 1726 O O . THR A 1 215 ? -3.153 -7.524 7.663 1.00 83.94 215 THR A O 1
ATOM 1729 N N . LEU A 1 216 ? -5.187 -6.976 8.450 1.00 85.56 216 LEU A N 1
ATOM 1730 C CA . LEU A 1 216 ? -5.731 -6.542 7.170 1.00 85.56 216 LEU A CA 1
ATOM 1731 C C . LEU A 1 216 ? -5.414 -5.087 6.837 1.00 85.56 216 LEU A C 1
ATOM 1733 O O . LEU A 1 216 ? -5.569 -4.715 5.681 1.00 85.56 216 LEU A O 1
ATOM 1737 N N . GLN A 1 217 ? -4.926 -4.269 7.778 1.00 77.94 217 GLN A N 1
ATOM 1738 C CA . GLN A 1 217 ? -4.540 -2.871 7.519 1.00 77.94 217 GLN A CA 1
ATOM 1739 C C . GLN A 1 217 ? -3.535 -2.717 6.367 1.00 77.94 217 GLN A C 1
ATOM 1741 O O . GLN A 1 217 ? -3.543 -1.696 5.699 1.00 77.94 217 GLN A O 1
ATOM 1746 N N . GLY A 1 218 ? -2.694 -3.727 6.115 1.00 78.50 218 GLY A N 1
ATOM 1747 C CA . GLY A 1 218 ? -1.750 -3.735 4.992 1.00 78.50 218 GLY A CA 1
ATOM 1748 C C . GLY A 1 218 ? -2.335 -4.217 3.659 1.00 78.50 218 GLY A C 1
ATOM 1749 O O . GLY A 1 218 ? -1.619 -4.231 2.668 1.00 78.50 218 GLY A O 1
ATOM 1750 N N . GLU A 1 219 ? -3.605 -4.626 3.633 1.00 85.38 219 GLU A N 1
ATOM 1751 C CA . GLU A 1 219 ? -4.298 -5.198 2.468 1.00 85.38 219 GLU A CA 1
ATOM 1752 C C . GLU A 1 219 ? -5.311 -4.218 1.842 1.00 85.38 219 GLU A C 1
ATOM 1754 O O . GLU A 1 219 ? -6.033 -4.577 0.913 1.00 85.38 219 GLU A O 1
ATOM 1759 N N . ALA A 1 220 ? -5.405 -2.987 2.354 1.00 84.62 220 ALA A N 1
ATOM 1760 C CA . ALA A 1 220 ? -6.226 -1.911 1.802 1.00 84.62 220 ALA A CA 1
ATOM 1761 C C . ALA A 1 220 ? -5.545 -0.557 2.048 1.00 84.62 220 ALA A C 1
ATOM 1763 O O . ALA A 1 220 ? -4.844 -0.399 3.044 1.00 84.62 220 ALA A O 1
ATOM 1764 N N . ALA A 1 221 ? -5.747 0.413 1.156 1.00 78.38 221 ALA A N 1
ATOM 1765 C CA . ALA A 1 221 ? -5.100 1.726 1.264 1.00 78.38 221 ALA A CA 1
ATOM 1766 C C . ALA A 1 221 ? -5.682 2.603 2.383 1.00 78.38 221 ALA A C 1
ATOM 1768 O O . ALA A 1 221 ? -4.977 3.358 3.048 1.00 78.38 221 ALA A O 1
ATOM 1769 N N . GLY A 1 222 ? -6.998 2.527 2.533 1.00 77.75 222 GLY A N 1
ATOM 1770 C CA . GLY A 1 222 ? -7.807 3.449 3.301 1.00 77.75 222 GLY A CA 1
ATOM 1771 C C . GLY A 1 222 ? -8.516 2.782 4.472 1.00 77.75 222 GLY A C 1
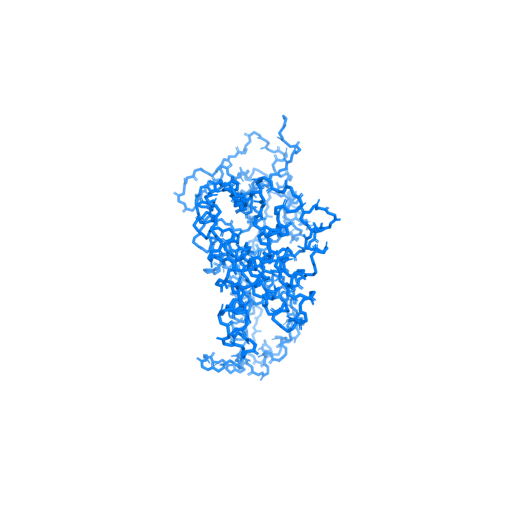ATOM 1772 O O . GLY A 1 222 ? -8.060 1.803 5.064 1.00 77.75 222 GLY A O 1
ATOM 1773 N N . ALA A 1 223 ? -9.659 3.359 4.832 1.00 77.88 223 ALA A N 1
ATOM 1774 C CA . ALA A 1 223 ? -10.413 2.981 6.012 1.00 77.88 223 ALA A CA 1
ATOM 1775 C C . ALA A 1 223 ? -10.898 1.524 5.971 1.00 77.88 223 ALA A C 1
ATOM 1777 O O . ALA A 1 223 ? -11.384 1.012 4.955 1.00 77.88 223 ALA A O 1
ATOM 1778 N N . GLN A 1 224 ? -10.840 0.889 7.141 1.00 84.00 224 GLN A N 1
ATOM 1779 C CA . GLN A 1 224 ? -11.432 -0.417 7.386 1.00 84.00 224 GLN A CA 1
ATOM 1780 C C . GLN A 1 224 ? -12.480 -0.313 8.471 1.00 84.00 224 GLN A C 1
ATOM 1782 O O . GLN A 1 224 ? -12.238 0.249 9.539 1.00 84.00 224 GLN A O 1
ATOM 1787 N N . ALA A 1 225 ? -13.650 -0.868 8.189 1.00 86.44 225 ALA A N 1
ATOM 1788 C CA . ALA A 1 225 ? -14.792 -0.761 9.075 1.00 86.44 225 ALA A CA 1
ATOM 1789 C C . ALA A 1 225 ? -15.524 -2.093 9.189 1.00 86.44 225 ALA A C 1
ATOM 1791 O O . ALA A 1 225 ? -15.474 -2.936 8.297 1.00 86.44 225 ALA A O 1
ATOM 1792 N N . VAL A 1 226 ? -16.249 -2.254 10.289 1.00 89.75 226 VAL A N 1
ATOM 1793 C CA . VAL A 1 226 ? -17.278 -3.282 10.442 1.00 89.75 226 VAL A CA 1
ATOM 1794 C C . VAL A 1 226 ? -18.609 -2.609 10.728 1.00 89.75 226 VAL A C 1
ATOM 1796 O O . VAL A 1 226 ? -18.668 -1.619 11.458 1.00 89.75 226 VAL A O 1
ATOM 1799 N N . SER A 1 227 ? -19.687 -3.155 10.178 1.00 86.62 227 SER A N 1
ATOM 1800 C CA . SER A 1 227 ? -21.046 -2.693 10.470 1.00 86.62 227 SER A CA 1
ATOM 1801 C C . SER A 1 227 ? -21.652 -3.455 11.650 1.00 86.62 227 SER A C 1
ATOM 1803 O O . SER A 1 227 ? -21.219 -4.559 11.986 1.00 86.62 227 SER A O 1
ATOM 1805 N N . ASN A 1 228 ? -22.672 -2.862 12.281 1.00 90.75 228 ASN A N 1
ATOM 1806 C CA . ASN A 1 228 ? -23.484 -3.504 13.325 1.00 90.75 228 ASN A CA 1
ATOM 1807 C C . ASN A 1 228 ? -22.667 -4.027 14.522 1.00 90.75 228 ASN A C 1
ATOM 1809 O O . ASN A 1 228 ? -23.021 -5.040 15.129 1.00 90.75 228 ASN A O 1
ATOM 1813 N N . TRP A 1 229 ? -21.573 -3.339 14.859 1.00 91.44 229 TRP A N 1
ATOM 1814 C CA . TRP A 1 229 ? -20.651 -3.727 15.929 1.00 91.44 229 TRP A CA 1
ATOM 1815 C C . TRP A 1 229 ? -21.356 -3.904 17.279 1.00 91.44 229 TRP A C 1
ATOM 1817 O O . TRP A 1 229 ? -21.158 -4.901 17.967 1.00 91.44 229 TRP A O 1
ATOM 1827 N N . ASP A 1 230 ? -22.243 -2.979 17.631 1.00 91.50 230 ASP A N 1
ATOM 1828 C CA . ASP A 1 230 ? -23.046 -3.019 18.852 1.00 91.50 230 ASP A CA 1
ATOM 1829 C C . ASP A 1 230 ? -24.029 -4.202 18.874 1.00 91.50 230 ASP A C 1
ATOM 1831 O O . ASP A 1 230 ? -24.093 -4.966 19.839 1.00 91.50 230 ASP A O 1
ATOM 1835 N N . THR A 1 231 ? -24.757 -4.387 17.778 1.00 93.75 231 THR A N 1
ATOM 1836 C CA . THR A 1 231 ? -25.828 -5.371 17.626 1.00 93.75 231 THR A CA 1
ATOM 1837 C C . THR A 1 231 ? -25.271 -6.790 17.635 1.00 93.75 231 THR A C 1
ATOM 1839 O O . THR A 1 231 ? -25.827 -7.675 18.283 1.00 93.75 231 THR A O 1
ATOM 1842 N N . LEU A 1 232 ? -24.154 -7.012 16.940 1.00 94.88 232 LEU A N 1
ATOM 1843 C CA . LEU A 1 232 ? -23.528 -8.328 16.820 1.00 94.88 232 LEU A CA 1
ATOM 1844 C C . LEU A 1 232 ? -22.726 -8.721 18.066 1.00 94.88 232 LEU A C 1
ATOM 1846 O O . LEU A 1 232 ? -22.546 -9.913 18.316 1.00 94.88 232 LEU A O 1
ATOM 1850 N N . LEU A 1 233 ? -22.285 -7.753 18.877 1.00 95.12 233 LEU A N 1
ATOM 1851 C CA . LEU A 1 233 ? -21.582 -8.028 20.133 1.00 95.12 233 LEU A CA 1
ATOM 1852 C C . LEU A 1 233 ? -22.507 -8.112 21.356 1.00 95.12 233 LEU A C 1
ATOM 1854 O O . LEU A 1 233 ? -22.144 -8.749 22.348 1.00 95.12 233 LEU A O 1
ATOM 1858 N N . ALA A 1 234 ? -23.717 -7.547 21.294 1.00 95.44 234 ALA A N 1
ATOM 1859 C CA . ALA A 1 234 ? -24.702 -7.613 22.377 1.00 95.44 234 ALA A CA 1
ATOM 1860 C C . ALA A 1 234 ? -25.005 -9.042 22.894 1.00 95.44 234 ALA A C 1
ATOM 1862 O O . ALA A 1 234 ? -25.112 -9.211 24.115 1.00 95.44 234 ALA A O 1
ATOM 1863 N N . PRO A 1 235 ? -25.085 -10.098 22.052 1.00 96.00 235 PRO A N 1
ATOM 1864 C CA . PRO A 1 235 ? -25.281 -11.467 22.529 1.00 96.00 235 PRO A CA 1
ATOM 1865 C C . PRO A 1 235 ? -24.182 -11.946 23.481 1.00 96.00 235 PRO A C 1
ATOM 1867 O O . PRO A 1 235 ? -24.493 -12.611 24.466 1.00 96.00 235 PRO A O 1
ATOM 1870 N N . PHE A 1 236 ? -22.920 -11.563 23.252 1.00 96.81 236 PHE A N 1
ATOM 1871 C CA . PHE A 1 236 ? -21.813 -11.910 24.149 1.00 96.81 236 PHE A CA 1
ATOM 1872 C C . PHE A 1 236 ? -21.970 -11.240 25.511 1.00 96.81 236 PHE A C 1
ATOM 1874 O O . PHE A 1 236 ? -21.777 -11.887 26.534 1.00 96.81 236 PHE A O 1
ATOM 1881 N N . VAL A 1 237 ? -22.400 -9.972 25.538 1.00 96.75 237 VAL A N 1
ATOM 1882 C CA . VAL A 1 237 ? -22.699 -9.252 26.788 1.00 96.75 237 VAL A CA 1
ATOM 1883 C C . VAL A 1 237 ? -23.776 -9.976 27.592 1.00 96.75 237 VAL A C 1
ATOM 1885 O O . VAL A 1 237 ? -23.630 -10.174 28.800 1.00 96.75 237 VAL A O 1
ATOM 1888 N N . ARG A 1 238 ? -24.855 -10.390 26.915 1.00 96.56 238 ARG A N 1
ATOM 1889 C CA . ARG A 1 238 ? -25.983 -11.085 27.541 1.00 96.56 238 ARG A CA 1
ATOM 1890 C C . ARG A 1 238 ? -25.618 -12.489 28.020 1.00 96.56 238 ARG A C 1
ATOM 1892 O O . ARG A 1 238 ? -26.108 -12.888 29.079 1.00 96.56 238 ARG A O 1
ATOM 1899 N N . TYR A 1 239 ? -24.820 -13.217 27.241 1.00 96.31 239 TYR A N 1
ATOM 1900 C CA . TYR A 1 239 ? -24.354 -14.571 27.540 1.00 96.31 239 TYR A CA 1
ATOM 1901 C C . TYR A 1 239 ? -23.385 -14.583 28.727 1.00 96.31 239 TYR A C 1
ATOM 1903 O O . TYR A 1 239 ? -23.567 -15.360 29.659 1.00 96.31 239 TYR A O 1
ATOM 1911 N N . ASP A 1 240 ? -22.424 -13.658 28.739 1.00 96.62 240 ASP A N 1
ATOM 1912 C CA . ASP A 1 240 ? -21.432 -13.514 29.810 1.00 96.62 240 ASP A CA 1
ATOM 1913 C C . ASP A 1 240 ? -22.020 -12.879 31.090 1.00 96.62 240 ASP A C 1
ATOM 1915 O O . ASP A 1 240 ? -21.347 -12.814 32.118 1.00 96.62 240 ASP A O 1
ATOM 1919 N N . GLY A 1 241 ? -23.266 -12.386 31.046 1.00 97.00 241 GLY A N 1
ATOM 1920 C CA . GLY A 1 241 ? -23.931 -11.750 32.188 1.00 97.00 241 GLY A CA 1
ATOM 1921 C C . GLY A 1 241 ? -23.245 -10.461 32.652 1.00 97.00 241 GLY A C 1
ATOM 1922 O O . GLY A 1 241 ? -23.249 -10.151 33.844 1.00 97.00 241 GLY A O 1
ATOM 1923 N N . LEU A 1 242 ? -22.618 -9.724 31.730 1.00 96.81 242 LEU A N 1
ATOM 1924 C CA . LEU A 1 242 ? -21.755 -8.596 32.078 1.00 96.81 242 LEU A CA 1
ATOM 1925 C C . LEU A 1 242 ? -22.563 -7.378 32.515 1.00 96.81 242 LEU A C 1
ATOM 1927 O O . LEU A 1 242 ? -23.520 -6.961 31.862 1.00 96.81 242 LEU A O 1
ATOM 1931 N N . ASN A 1 243 ? -22.109 -6.739 33.589 1.00 96.69 243 ASN A N 1
ATOM 1932 C CA . ASN A 1 243 ? -22.617 -5.432 33.982 1.00 96.69 243 ASN A CA 1
ATOM 1933 C C . ASN A 1 243 ? -21.932 -4.301 33.194 1.00 96.69 243 ASN A C 1
ATOM 1935 O O . ASN A 1 243 ? -20.880 -4.477 32.574 1.00 96.69 243 ASN A O 1
ATOM 1939 N N . TYR A 1 244 ? -22.497 -3.096 33.279 1.00 94.88 244 TYR A N 1
ATOM 1940 C CA . TYR A 1 244 ? -21.996 -1.920 32.564 1.00 94.88 244 TYR A CA 1
ATOM 1941 C C . TYR A 1 244 ? -20.500 -1.641 32.790 1.00 94.88 244 TYR A C 1
ATOM 1943 O O . TYR A 1 244 ? -19.796 -1.288 31.847 1.00 94.88 244 TYR A O 1
ATOM 1951 N N . ARG A 1 245 ? -19.981 -1.819 34.016 1.00 95.25 245 ARG A N 1
ATOM 1952 C CA . ARG A 1 245 ? -18.554 -1.572 34.296 1.00 95.25 245 ARG A CA 1
ATOM 1953 C C . ARG A 1 245 ? -17.660 -2.560 33.551 1.00 95.25 245 ARG A C 1
ATOM 1955 O O . ARG A 1 245 ? -16.634 -2.154 33.019 1.00 95.25 245 ARG A O 1
ATOM 1962 N N . GLN A 1 246 ? -18.057 -3.829 33.492 1.00 94.56 246 GLN A N 1
ATOM 1963 C CA . GLN A 1 246 ? -17.302 -4.867 32.788 1.00 94.56 246 GLN A CA 1
ATOM 1964 C C . GLN A 1 246 ? -17.322 -4.655 31.272 1.00 94.56 246 GLN A C 1
ATOM 1966 O O . GLN A 1 246 ? -16.272 -4.753 30.638 1.00 94.56 246 GLN A O 1
ATOM 1971 N N . VAL A 1 247 ? -18.481 -4.303 30.703 1.00 92.94 247 VAL A N 1
ATOM 1972 C CA . VAL A 1 247 ? -18.593 -3.962 29.274 1.00 92.94 247 VAL A CA 1
ATOM 1973 C C . VAL A 1 247 ? -17.718 -2.758 28.954 1.00 92.94 247 VAL A C 1
ATOM 1975 O O . VAL A 1 247 ? -16.893 -2.816 28.049 1.00 92.94 247 VAL A O 1
ATOM 1978 N N . LYS A 1 248 ? -17.824 -1.691 29.750 1.00 92.00 248 LYS A N 1
ATOM 1979 C CA . LYS A 1 248 ? -17.023 -0.480 29.574 1.00 92.00 248 LYS A CA 1
ATOM 1980 C C . LYS A 1 248 ? -15.524 -0.759 29.610 1.00 92.00 248 LYS A C 1
ATOM 1982 O O . LYS A 1 248 ? -14.792 -0.224 28.786 1.00 92.00 248 LYS A O 1
ATOM 1987 N N . GLN A 1 249 ? -15.081 -1.609 30.533 1.00 94.00 249 GLN A N 1
ATOM 1988 C CA . GLN A 1 249 ? -13.685 -2.024 30.616 1.00 94.00 249 GLN A CA 1
ATOM 1989 C C . GLN A 1 249 ? -13.243 -2.786 29.356 1.00 94.00 249 GLN A C 1
ATOM 1991 O O . GLN A 1 249 ? -12.175 -2.506 28.825 1.00 94.00 249 GLN A O 1
ATOM 1996 N N . ALA A 1 250 ? -14.063 -3.710 28.846 1.00 89.88 250 ALA A N 1
ATOM 1997 C CA . ALA A 1 250 ? -13.746 -4.466 27.632 1.00 89.88 250 ALA A CA 1
ATOM 1998 C C . ALA A 1 250 ? -13.677 -3.567 26.382 1.00 89.88 250 ALA A C 1
ATOM 2000 O O . ALA A 1 250 ? -12.777 -3.712 25.560 1.00 89.88 250 ALA A O 1
ATOM 2001 N N . VAL A 1 251 ? -14.588 -2.597 26.260 1.00 88.81 251 VAL A N 1
ATOM 2002 C CA . VAL A 1 251 ? -14.567 -1.619 25.160 1.00 88.81 251 VAL A CA 1
ATOM 2003 C C . VAL A 1 251 ? -13.384 -0.660 25.289 1.00 88.81 251 VAL A C 1
ATOM 2005 O O . VAL A 1 251 ? -12.755 -0.336 24.289 1.00 88.81 251 VAL A O 1
ATOM 2008 N N . GLN A 1 252 ? -13.025 -0.245 26.505 1.00 87.38 252 GLN A N 1
ATOM 2009 C CA . GLN A 1 252 ? -11.808 0.534 26.732 1.00 87.38 252 GLN A CA 1
ATOM 2010 C C . GLN A 1 252 ? -10.560 -0.230 26.279 1.00 87.38 252 GLN A C 1
ATOM 2012 O O . GLN A 1 252 ? -9.733 0.340 25.574 1.00 87.38 252 GLN A O 1
ATOM 2017 N N . GLU A 1 253 ? -10.433 -1.506 26.655 1.00 83.38 253 GLU A N 1
ATOM 2018 C CA . GLU A 1 253 ? -9.334 -2.366 26.201 1.00 83.38 253 GLU A CA 1
ATOM 2019 C C . GLU A 1 253 ? -9.289 -2.420 24.667 1.00 83.38 253 GLU A C 1
ATOM 2021 O O . GLU A 1 253 ? -8.223 -2.255 24.081 1.00 83.38 253 GLU A O 1
ATOM 2026 N N . PHE A 1 254 ? -10.439 -2.577 24.010 1.00 83.75 254 PHE A N 1
ATOM 2027 C CA . PHE A 1 254 ? -10.541 -2.573 22.551 1.00 83.75 254 PHE A CA 1
ATOM 2028 C C . PHE A 1 254 ? -10.068 -1.255 21.921 1.00 83.75 254 PHE A C 1
ATOM 2030 O O . PHE A 1 254 ? -9.183 -1.270 21.069 1.00 83.75 254 PHE A O 1
ATOM 2037 N N . VAL A 1 255 ? -10.599 -0.116 22.378 1.00 81.50 255 VAL A N 1
ATOM 2038 C CA . VAL A 1 255 ? -10.233 1.216 21.868 1.00 81.50 255 VAL A CA 1
ATOM 2039 C C . VAL A 1 255 ? -8.749 1.487 22.082 1.00 81.50 255 VAL A C 1
ATOM 2041 O O . VAL A 1 255 ? -8.083 1.978 21.178 1.00 81.50 255 VAL A O 1
ATOM 2044 N N . PHE A 1 256 ? -8.203 1.144 23.249 1.00 79.12 256 PHE A N 1
ATOM 2045 C CA . PHE A 1 256 ? -6.780 1.340 23.516 1.00 79.12 256 PHE A CA 1
ATOM 2046 C C . PHE A 1 256 ? -5.934 0.508 22.568 1.00 79.12 256 PHE A C 1
ATOM 2048 O O . PHE A 1 256 ? -5.018 1.047 21.965 1.00 79.12 256 PHE A O 1
ATOM 2055 N N . ASN A 1 257 ? -6.277 -0.766 22.376 1.00 75.44 257 ASN A N 1
ATOM 2056 C CA . ASN A 1 257 ? -5.534 -1.615 21.459 1.00 75.44 257 ASN A CA 1
ATOM 2057 C C . ASN A 1 257 ? -5.618 -1.140 20.009 1.00 75.44 257 ASN A C 1
ATOM 2059 O O . ASN A 1 257 ? -4.632 -1.315 19.314 1.00 75.44 257 ASN A O 1
ATOM 2063 N N . LEU A 1 258 ? -6.719 -0.532 19.555 1.00 76.06 258 LEU A N 1
ATOM 2064 C CA . LEU A 1 258 ? -6.814 0.050 18.207 1.00 76.06 258 LEU A CA 1
ATOM 2065 C C . LEU A 1 258 ? -6.011 1.343 18.030 1.00 76.06 258 LEU A C 1
ATOM 2067 O O . LEU A 1 258 ? -5.581 1.637 16.923 1.00 76.06 258 LEU A O 1
ATOM 2071 N N . ASN A 1 259 ? -5.818 2.107 19.106 1.00 69.12 259 ASN A N 1
ATOM 2072 C CA . ASN A 1 259 ? -5.105 3.386 19.071 1.00 69.12 259 ASN A CA 1
ATOM 2073 C C . ASN A 1 259 ? -3.598 3.255 19.344 1.00 69.12 259 ASN A C 1
ATOM 2075 O O . ASN A 1 259 ? -2.904 4.268 19.411 1.00 69.12 259 ASN A O 1
ATOM 2079 N N . VAL A 1 260 ? -3.070 2.041 19.542 1.00 66.50 260 VAL A N 1
ATOM 2080 C CA . VAL A 1 260 ? -1.617 1.832 19.597 1.00 66.50 260 VAL A CA 1
ATOM 2081 C C . VAL A 1 260 ? -1.114 1.625 18.170 1.00 66.50 260 VAL A C 1
ATOM 2083 O O . VAL A 1 260 ? -1.283 0.524 17.655 1.00 66.50 260 VAL A O 1
ATOM 2086 N N . PRO A 1 261 ? -0.451 2.606 17.530 1.00 56.72 261 PRO A N 1
ATOM 2087 C CA . PRO A 1 261 ? 0.123 2.396 16.206 1.00 56.72 261 PRO A CA 1
ATOM 2088 C C . PRO A 1 261 ? 1.112 1.228 16.287 1.00 56.72 261 PRO A C 1
ATOM 2090 O O . PRO A 1 261 ? 2.161 1.311 16.935 1.00 56.72 261 PRO A O 1
ATOM 2093 N N . THR A 1 262 ? 0.758 0.086 15.697 1.00 55.28 262 THR A N 1
ATOM 2094 C CA . THR A 1 262 ? 1.667 -1.058 15.632 1.00 55.28 262 THR A CA 1
ATOM 2095 C C . THR A 1 262 ? 2.789 -0.766 14.633 1.00 55.28 262 THR A C 1
ATOM 2097 O O . THR A 1 262 ? 2.746 0.199 13.870 1.00 55.28 262 THR A O 1
ATOM 2100 N N . ARG A 1 263 ? 3.846 -1.589 14.688 1.00 47.41 263 ARG A N 1
ATOM 2101 C CA . ARG A 1 263 ? 5.178 -1.430 14.065 1.00 47.41 263 ARG A CA 1
ATOM 2102 C C . ARG A 1 263 ? 5.217 -1.317 12.525 1.00 47.41 263 ARG A C 1
ATOM 2104 O O . ARG A 1 263 ? 6.250 -1.619 11.947 1.00 47.41 263 ARG A O 1
ATOM 2111 N N . THR A 1 264 ? 4.145 -0.902 11.865 1.00 46.44 264 THR A N 1
ATOM 2112 C CA . THR A 1 264 ? 4.058 -0.625 10.421 1.00 46.44 264 THR A CA 1
ATOM 2113 C C . THR A 1 264 ? 3.694 0.834 10.113 1.00 46.44 264 THR A C 1
ATOM 2115 O O . THR A 1 264 ? 3.562 1.189 8.948 1.00 46.44 264 THR A O 1
ATOM 2118 N N . GLY A 1 265 ? 3.578 1.699 11.134 1.00 43.88 265 GLY A N 1
ATOM 2119 C CA . GLY A 1 265 ? 3.481 3.153 10.944 1.00 43.88 265 GLY A CA 1
ATOM 2120 C C . GLY A 1 265 ? 2.098 3.690 10.562 1.00 43.88 265 GLY A C 1
ATOM 2121 O O . GLY A 1 265 ? 2.010 4.824 10.111 1.00 43.88 265 GLY A O 1
ATOM 2122 N N . PHE A 1 266 ? 1.018 2.928 10.746 1.00 48.66 266 PHE A N 1
ATOM 2123 C CA . PHE A 1 266 ? -0.344 3.412 10.479 1.00 48.66 266 PHE A CA 1
ATOM 2124 C C . PHE A 1 266 ? -0.946 4.128 11.696 1.00 48.66 266 PHE A C 1
ATOM 2126 O O . PHE A 1 266 ? -0.624 3.796 12.838 1.00 48.66 266 PHE A O 1
ATOM 2133 N N . GLN A 1 267 ? -1.800 5.125 11.448 1.00 52.47 267 GLN A N 1
ATOM 2134 C CA . GLN A 1 267 ? -2.310 6.057 12.461 1.00 52.47 267 GLN A CA 1
ATOM 2135 C C . GLN A 1 267 ? -3.792 5.905 12.811 1.00 52.47 267 GLN A C 1
ATOM 2137 O O . GLN A 1 267 ? -4.559 5.266 12.095 1.00 52.47 267 GLN A O 1
ATOM 2142 N N . SER A 1 268 ? -4.178 6.580 13.901 1.00 49.53 268 SER A N 1
ATOM 2143 C CA . SER A 1 268 ? -5.554 6.808 14.339 1.00 49.53 268 SER A CA 1
ATOM 2144 C C . SER A 1 268 ? -5.914 8.306 14.303 1.00 49.53 268 SER A C 1
ATOM 2146 O O . SER A 1 268 ? -5.159 9.137 14.802 1.00 49.53 268 SER A O 1
ATOM 2148 N N . LEU A 1 269 ? -7.114 8.570 13.772 1.00 44.47 269 LEU A N 1
ATOM 2149 C CA . LEU A 1 269 ? -7.915 9.804 13.670 1.00 44.47 269 LEU A CA 1
ATOM 2150 C C . LEU A 1 269 ? -7.469 10.913 12.691 1.00 44.47 269 LEU A C 1
ATOM 2152 O O . LEU A 1 269 ? -6.334 11.380 12.704 1.00 44.47 269 LEU A O 1
ATOM 2156 N N . ALA A 1 270 ? -8.412 11.356 11.849 1.00 56.16 270 ALA A N 1
ATOM 2157 C CA . ALA A 1 270 ? -8.233 12.367 10.796 1.00 56.16 270 ALA A CA 1
ATOM 2158 C C . ALA A 1 270 ? -8.730 13.769 11.227 1.00 56.16 270 ALA A C 1
ATOM 2160 O O . ALA A 1 270 ? -9.477 13.895 12.194 1.00 56.16 270 ALA A O 1
ATOM 2161 N N . TRP A 1 271 ? -8.354 14.836 10.500 1.00 65.00 271 TRP A N 1
ATOM 2162 C CA . TRP A 1 271 ? -8.714 16.244 10.810 1.00 65.00 271 TRP A CA 1
ATOM 2163 C C . TRP A 1 271 ? -10.221 16.466 11.040 1.00 65.00 271 TRP A C 1
ATOM 2165 O O . TRP A 1 271 ? -10.605 17.234 11.925 1.00 65.00 271 TRP A O 1
ATOM 2175 N N . GLU A 1 272 ? -11.057 15.770 10.265 1.00 73.56 272 GLU A N 1
ATOM 2176 C CA . GLU A 1 272 ? -12.525 15.871 10.287 1.00 73.56 272 GLU A CA 1
ATOM 2177 C C . GLU A 1 272 ? -13.168 15.174 11.496 1.00 73.56 272 GLU A C 1
ATOM 2179 O O . GLU A 1 272 ? -14.378 15.266 11.706 1.00 73.56 272 GLU A O 1
ATOM 2184 N N . GLU A 1 273 ? -12.381 14.465 12.304 1.00 74.38 273 GLU A N 1
ATOM 2185 C CA . GLU A 1 273 ? -12.922 13.644 13.372 1.00 74.38 273 GLU A CA 1
ATOM 2186 C C . GLU A 1 273 ? -13.478 14.478 14.521 1.00 74.38 273 GLU A C 1
ATOM 2188 O O . GLU A 1 273 ? -12.819 15.367 15.064 1.00 74.38 273 GLU A O 1
ATOM 2193 N N . LEU A 1 274 ? -14.717 14.179 14.906 1.00 77.62 274 LEU A N 1
ATOM 2194 C CA . LEU A 1 274 ? -15.425 14.918 15.938 1.00 77.62 274 LEU A CA 1
ATOM 2195 C C . LEU A 1 274 ? -14.880 14.580 17.328 1.00 77.62 274 LEU A C 1
ATOM 2197 O O . LEU A 1 274 ? -14.896 13.430 17.764 1.00 77.62 274 LEU A O 1
ATOM 2201 N N . VAL A 1 275 ? -14.490 15.612 18.070 1.00 84.00 275 VAL A N 1
ATOM 2202 C CA . VAL A 1 275 ? -14.116 15.521 19.482 1.00 84.00 275 VAL A CA 1
ATOM 2203 C C . VAL A 1 275 ? -15.159 16.181 20.366 1.00 84.00 275 VAL A C 1
ATOM 2205 O O . VAL A 1 275 ? -15.721 17.225 20.036 1.00 84.00 275 VAL A O 1
ATOM 2208 N N . VAL A 1 276 ? -15.397 15.572 21.528 1.00 88.94 276 VAL A N 1
ATOM 2209 C CA . VAL A 1 276 ? -16.263 16.122 22.574 1.00 88.94 276 VAL A CA 1
ATOM 2210 C C . VAL A 1 276 ? -15.396 16.839 23.600 1.00 88.94 276 VAL A C 1
ATOM 2212 O O . VAL A 1 276 ? -14.585 16.214 24.291 1.00 88.94 276 VAL A O 1
ATOM 2215 N N . VAL A 1 277 ? -15.589 18.147 23.732 1.00 90.25 277 VAL A N 1
ATOM 2216 C CA . VAL A 1 277 ? -14.845 18.983 24.677 1.00 90.25 277 VAL A CA 1
ATOM 2217 C C . VAL A 1 277 ? -15.782 19.767 25.575 1.00 90.25 277 VAL A C 1
ATOM 2219 O O . VAL A 1 277 ? -16.922 20.051 25.220 1.00 90.25 277 VAL A O 1
ATOM 2222 N N . ARG A 1 278 ? -15.298 20.134 26.758 1.00 90.50 278 ARG A N 1
ATOM 2223 C CA . ARG A 1 278 ? -15.957 21.076 27.652 1.00 90.50 278 ARG A CA 1
ATOM 2224 C C . ARG A 1 278 ? -15.125 22.346 27.720 1.00 90.50 278 ARG A C 1
ATOM 2226 O O . ARG A 1 278 ? -14.001 22.321 28.210 1.00 90.50 278 ARG A O 1
ATOM 2233 N N . ARG A 1 279 ? -15.676 23.455 27.230 1.00 86.88 279 ARG A N 1
ATOM 2234 C CA . ARG A 1 279 ? -15.039 24.778 27.227 1.00 86.88 279 ARG A CA 1
ATOM 2235 C C . ARG A 1 279 ? -15.887 25.724 28.070 1.00 86.88 279 ARG A C 1
ATOM 2237 O O . ARG A 1 279 ? -17.071 25.913 27.799 1.00 86.88 279 ARG A O 1
ATOM 2244 N N . ARG A 1 280 ? -15.307 26.303 29.129 1.00 83.06 280 ARG A N 1
ATOM 2245 C CA . ARG A 1 280 ? -16.012 27.242 30.039 1.00 83.06 280 ARG A CA 1
ATOM 2246 C C . ARG A 1 280 ? -17.358 26.692 30.560 1.00 83.06 280 ARG A C 1
ATOM 2248 O O . ARG A 1 280 ? -18.352 27.410 30.636 1.00 83.06 280 ARG A O 1
ATOM 2255 N N . GLY A 1 281 ? -17.400 25.395 30.871 1.00 82.69 281 GLY A N 1
ATOM 2256 C CA . GLY A 1 281 ? -18.591 24.712 31.390 1.00 82.69 281 GLY A CA 1
ATOM 2257 C C . GLY A 1 281 ? -19.630 24.280 30.346 1.00 82.69 281 GLY A C 1
ATOM 2258 O O . GLY A 1 281 ? -20.568 23.575 30.713 1.00 82.69 281 GLY A O 1
ATOM 2259 N N . LYS A 1 282 ? -19.464 24.625 29.061 1.00 88.56 282 LYS A N 1
ATOM 2260 C CA . LYS A 1 282 ? -20.326 24.153 27.965 1.00 88.56 282 LYS A CA 1
ATOM 2261 C C . LYS A 1 282 ? -19.691 22.970 27.246 1.00 88.56 282 LYS A C 1
ATOM 2263 O O . LYS A 1 282 ? -18.485 22.972 27.026 1.00 88.56 282 LYS A O 1
ATOM 2268 N N . ILE A 1 283 ? -20.502 21.969 26.911 1.00 91.00 283 ILE A N 1
ATOM 2269 C CA . ILE A 1 283 ? -20.075 20.806 26.125 1.00 91.00 283 ILE A CA 1
ATOM 2270 C C . ILE A 1 283 ? -20.280 21.131 24.647 1.00 91.00 283 ILE A C 1
ATOM 2272 O O . ILE A 1 283 ? -21.367 21.550 24.254 1.00 91.00 283 ILE A O 1
ATOM 2276 N N . GLU A 1 284 ? -19.240 20.925 23.854 1.00 90.94 284 GLU A N 1
ATOM 2277 C CA . GLU A 1 284 ? -19.191 21.196 22.422 1.00 90.94 284 GLU A CA 1
ATOM 2278 C C . GLU A 1 284 ? -18.685 19.942 21.697 1.00 90.94 284 GLU A C 1
ATOM 2280 O O . GLU A 1 284 ? -17.841 19.208 22.219 1.00 90.94 284 GLU A O 1
ATOM 2285 N N . VAL A 1 285 ? -19.223 19.687 20.503 1.00 89.25 285 VAL A N 1
ATOM 2286 C CA . VAL A 1 285 ? -18.773 18.621 19.600 1.00 89.25 285 VAL A CA 1
ATOM 2287 C C . VAL A 1 285 ? -18.354 19.287 18.301 1.00 89.25 285 VAL A C 1
ATOM 2289 O O . VAL A 1 285 ? -19.173 19.956 17.675 1.00 89.25 285 VAL A O 1
ATOM 2292 N N . LEU A 1 286 ? -17.086 19.148 17.930 1.00 89.12 286 LEU A N 1
ATOM 2293 C CA . LEU A 1 286 ? -16.502 19.815 16.768 1.00 89.12 286 LEU A CA 1
ATOM 2294 C C . LEU A 1 286 ? -15.347 18.990 16.189 1.00 89.12 286 LEU A C 1
ATOM 2296 O O . LEU A 1 286 ? -14.774 18.185 16.927 1.00 89.12 286 LEU A O 1
ATOM 2300 N N . PRO A 1 287 ? -14.981 19.180 14.912 1.00 87.44 287 PRO A N 1
ATOM 2301 C CA . PRO A 1 287 ? -13.799 18.548 14.338 1.00 87.44 287 PRO A CA 1
ATOM 2302 C C . PRO A 1 287 ? -12.533 18.883 15.138 1.00 87.44 287 PRO A C 1
ATOM 2304 O O . PRO A 1 287 ? -12.314 20.032 15.542 1.00 87.44 287 PRO A O 1
ATOM 2307 N N . ILE A 1 288 ? -11.673 17.888 15.364 1.00 83.38 288 ILE A N 1
ATOM 2308 C CA . ILE A 1 288 ? -10.426 18.052 16.122 1.00 83.38 288 ILE A CA 1
ATOM 2309 C C . ILE A 1 288 ? -9.496 19.066 15.458 1.00 83.38 288 ILE A C 1
ATOM 2311 O O . ILE A 1 288 ? -8.837 19.845 16.150 1.00 83.38 288 ILE A O 1
ATOM 2315 N N . GLY A 1 289 ? -9.502 19.112 14.126 1.00 82.50 289 GLY A N 1
ATOM 2316 C CA . GLY A 1 289 ? -8.762 20.088 13.345 1.00 82.50 289 GLY A CA 1
ATOM 2317 C C . GLY A 1 289 ? -9.148 21.533 13.661 1.00 82.50 289 GLY A C 1
ATOM 2318 O O . GLY A 1 289 ? -8.286 22.348 13.992 1.00 82.50 289 GLY A O 1
ATOM 2319 N N . GLU A 1 290 ? -10.449 21.839 13.657 1.00 87.25 290 GLU A N 1
ATOM 2320 C CA . GLU A 1 290 ? -10.962 23.177 13.985 1.00 87.25 290 GLU A CA 1
ATOM 2321 C C . GLU A 1 290 ? -10.614 23.594 15.417 1.00 87.25 290 GLU A C 1
ATOM 2323 O O . GLU A 1 290 ? -10.242 24.747 15.676 1.00 87.25 290 GLU A O 1
ATOM 2328 N N . LEU A 1 291 ? -10.699 22.646 16.356 1.00 88.06 291 LEU A N 1
ATOM 2329 C CA . LEU A 1 291 ? -10.329 22.874 17.745 1.00 88.06 291 LEU A CA 1
ATOM 2330 C C . LEU A 1 291 ? -8.850 23.254 17.864 1.00 88.06 291 LEU A C 1
ATOM 2332 O O . LEU A 1 291 ? -8.542 24.270 18.493 1.00 88.06 291 LEU A O 1
ATOM 2336 N N . VAL A 1 292 ? -7.948 22.479 17.258 1.00 86.38 292 VAL A N 1
ATOM 2337 C CA . VAL A 1 292 ? -6.502 22.743 17.279 1.00 86.38 292 VAL A CA 1
ATOM 2338 C C . VAL A 1 292 ? -6.196 24.097 16.634 1.00 86.38 292 VAL A C 1
ATOM 2340 O O . VAL A 1 292 ? -5.533 24.931 17.256 1.00 86.38 292 VAL A O 1
ATOM 2343 N N . ASP A 1 293 ? -6.752 24.384 15.455 1.00 87.38 293 ASP A N 1
ATOM 2344 C CA . ASP A 1 293 ? -6.532 25.652 14.750 1.00 87.38 293 ASP A CA 1
ATOM 2345 C C . ASP A 1 293 ? -7.055 26.868 15.528 1.00 87.38 293 ASP A C 1
ATOM 2347 O O . ASP A 1 293 ? -6.469 27.954 15.457 1.00 87.38 293 ASP A O 1
ATOM 2351 N N . SER A 1 294 ? -8.137 26.717 16.302 1.00 87.44 294 SER A N 1
ATOM 2352 C CA . SER A 1 294 ? -8.618 27.789 17.185 1.00 87.44 294 SER A CA 1
ATOM 2353 C C . SER A 1 294 ? -7.571 28.168 18.233 1.00 87.44 294 SER A C 1
ATOM 2355 O O . SER A 1 294 ? -7.344 29.350 18.478 1.00 87.44 294 SER A O 1
ATOM 2357 N N . GLN A 1 295 ? -6.879 27.185 18.813 1.00 88.50 295 GLN A N 1
ATOM 2358 C CA . GLN A 1 295 ? -5.928 27.429 19.898 1.00 88.50 295 GLN A CA 1
ATOM 2359 C C . GLN A 1 295 ? -4.634 28.071 19.393 1.00 88.50 295 GLN A C 1
ATOM 2361 O O . GLN A 1 295 ? -4.093 28.953 20.056 1.00 88.50 295 GLN A O 1
ATOM 2366 N N . PHE A 1 296 ? -4.191 27.717 18.187 1.00 86.06 296 PHE A N 1
ATOM 2367 C CA . PHE A 1 296 ? -3.065 28.387 17.531 1.00 86.06 296 PHE A CA 1
ATOM 2368 C C . PHE A 1 296 ? -3.373 29.837 17.144 1.00 86.06 296 PHE A C 1
ATOM 2370 O O . PHE A 1 296 ? -2.505 30.697 17.281 1.00 86.06 296 PHE A O 1
ATOM 2377 N N . ARG A 1 297 ? -4.606 30.132 16.706 1.00 86.31 297 ARG A N 1
ATOM 2378 C CA . ARG A 1 297 ? -5.037 31.507 16.400 1.00 86.31 297 ARG A CA 1
ATOM 2379 C C . ARG A 1 297 ? -5.206 32.373 17.645 1.00 86.31 297 ARG A C 1
ATOM 2381 O O . ARG A 1 297 ? -4.870 33.551 17.606 1.00 86.31 297 ARG A O 1
ATOM 2388 N N . GLU A 1 298 ? -5.734 31.808 18.728 1.00 85.31 298 GLU A N 1
ATOM 2389 C CA . GLU A 1 298 ? -5.957 32.532 19.987 1.00 85.31 298 GLU A CA 1
ATOM 2390 C C . GLU A 1 298 ? -4.646 32.837 20.734 1.00 85.31 298 GLU A C 1
ATOM 2392 O O . GLU A 1 298 ? -4.566 33.856 21.420 1.00 85.31 298 GLU A O 1
ATOM 2397 N N . HIS A 1 299 ? -3.612 31.996 20.587 1.00 85.25 299 HIS A N 1
ATOM 2398 C CA . HIS A 1 299 ? -2.364 32.095 21.363 1.00 85.25 299 HIS A CA 1
ATOM 2399 C C . HIS A 1 299 ? -1.084 32.123 20.496 1.00 85.25 299 HIS A C 1
ATOM 2401 O O . HIS A 1 299 ? -0.164 31.333 20.732 1.00 85.25 299 HIS A O 1
ATOM 2407 N N . PRO A 1 300 ? -0.952 33.051 19.527 1.00 80.50 300 PRO A N 1
ATOM 2408 C CA . PRO A 1 300 ? 0.140 33.041 18.545 1.00 80.50 300 PRO A CA 1
ATOM 2409 C C . PRO A 1 300 ? 1.533 33.255 19.159 1.00 80.50 300 PRO A C 1
ATOM 2411 O O . PRO A 1 300 ? 2.528 32.775 18.629 1.00 80.50 300 PRO A O 1
ATOM 2414 N N . THR A 1 301 ? 1.626 33.937 20.304 1.00 83.12 301 THR A N 1
ATOM 2415 C CA . THR A 1 301 ? 2.894 34.195 21.016 1.00 83.12 301 THR A CA 1
ATOM 2416 C C . THR A 1 301 ? 3.297 33.078 21.980 1.00 83.12 301 THR A C 1
ATOM 2418 O O . THR A 1 301 ? 4.318 33.183 22.658 1.00 83.12 301 THR A O 1
ATOM 2421 N N . ARG A 1 302 ? 2.484 32.022 22.092 1.00 79.81 302 ARG A N 1
ATOM 2422 C CA . ARG A 1 302 ? 2.694 30.895 23.016 1.00 79.81 302 ARG A CA 1
ATOM 2423 C C . ARG A 1 302 ? 2.982 29.581 22.301 1.00 79.81 302 ARG A C 1
ATOM 2425 O O . ARG A 1 302 ? 3.010 28.531 22.939 1.00 79.81 302 ARG A O 1
ATOM 2432 N N . VAL A 1 303 ? 3.175 29.642 20.990 1.00 81.56 303 VAL A N 1
ATOM 2433 C CA . VAL A 1 303 ? 3.573 28.496 20.185 1.00 81.56 303 VAL A CA 1
ATOM 2434 C C . VAL A 1 303 ? 4.998 28.114 20.570 1.00 81.56 303 VAL A C 1
ATOM 2436 O O . VAL A 1 303 ? 5.910 28.937 20.499 1.00 81.56 303 VAL A O 1
ATOM 2439 N N . VAL A 1 304 ? 5.183 26.868 20.988 1.00 81.62 304 VAL A N 1
ATOM 2440 C CA . VAL A 1 304 ? 6.495 26.285 21.270 1.00 81.62 304 VAL A CA 1
ATOM 2441 C C . VAL A 1 304 ? 6.768 25.150 20.287 1.00 81.62 304 VAL A C 1
ATOM 2443 O O . VAL A 1 304 ? 5.819 24.494 19.846 1.00 81.62 304 VAL A O 1
ATOM 2446 N N . PRO A 1 305 ? 8.036 24.880 19.938 1.00 76.19 305 PRO A N 1
ATOM 2447 C CA . PRO A 1 305 ? 8.386 23.633 19.274 1.00 76.19 305 PRO A CA 1
ATOM 2448 C C . PRO A 1 305 ? 7.880 22.463 20.118 1.00 76.19 305 PRO A C 1
ATOM 2450 O O . PRO A 1 305 ? 8.105 22.417 21.331 1.00 76.19 305 PRO A O 1
ATOM 2453 N N . ASN A 1 306 ? 7.160 21.537 19.493 1.00 75.38 306 ASN A N 1
ATOM 2454 C CA . ASN A 1 306 ? 6.842 20.272 20.135 1.00 75.38 306 ASN A CA 1
ATOM 2455 C C . ASN A 1 306 ? 8.145 19.487 20.335 1.00 75.38 306 ASN A C 1
ATOM 2457 O O . ASN A 1 306 ? 9.138 19.759 19.666 1.00 75.38 306 ASN A O 1
ATOM 2461 N N . VAL A 1 307 ? 8.164 18.525 21.247 1.00 65.00 307 VAL A N 1
ATOM 2462 C CA . VAL A 1 307 ? 9.333 17.665 21.441 1.00 65.00 307 VAL A CA 1
ATOM 2463 C C . VAL A 1 307 ? 9.126 16.328 20.743 1.00 65.00 307 VAL A C 1
ATOM 2465 O O . VAL A 1 307 ? 8.024 15.777 20.760 1.00 65.00 307 VAL A O 1
ATOM 2468 N N . ASP A 1 308 ? 10.175 15.805 20.116 1.00 59.12 308 ASP A N 1
ATOM 2469 C CA . ASP A 1 308 ? 10.176 14.441 19.599 1.00 59.12 308 ASP A CA 1
ATOM 2470 C C . ASP A 1 308 ? 10.139 13.411 20.749 1.00 59.12 308 ASP A C 1
ATOM 2472 O O . ASP A 1 308 ? 10.227 13.745 21.936 1.00 59.12 308 ASP A O 1
ATOM 2476 N N . GLY A 1 309 ? 10.034 12.123 20.409 1.00 41.41 309 GLY A N 1
ATOM 2477 C CA . GLY A 1 309 ? 10.047 11.032 21.394 1.00 41.41 309 GLY A CA 1
ATOM 2478 C C . GLY A 1 309 ? 11.336 10.927 22.230 1.00 41.41 309 GLY A C 1
ATOM 2479 O O . GLY A 1 309 ? 11.395 10.106 23.143 1.00 41.41 309 GLY A O 1
ATOM 2480 N N . TYR A 1 310 ? 12.350 11.749 21.940 1.00 51.28 310 TYR A N 1
ATOM 2481 C CA . TYR A 1 310 ? 13.637 11.829 22.629 1.00 51.28 310 TYR A CA 1
ATOM 2482 C C . TYR A 1 310 ? 13.827 13.155 23.386 1.00 51.28 310 TYR A C 1
ATOM 2484 O O . TYR A 1 310 ? 14.900 13.386 23.947 1.00 51.28 310 TYR A O 1
ATOM 2492 N N . GLY A 1 311 ? 12.803 14.015 23.438 1.00 55.44 311 GLY A N 1
ATOM 2493 C CA . GLY A 1 311 ? 12.830 15.286 24.162 1.00 55.44 311 GLY A CA 1
ATOM 2494 C C . GLY A 1 311 ? 13.528 16.430 23.420 1.00 55.44 311 GLY A C 1
ATOM 2495 O O . GLY A 1 311 ? 13.824 17.451 24.042 1.00 55.44 311 GLY A O 1
ATOM 2496 N N . ARG A 1 312 ? 13.815 16.283 22.121 1.00 66.19 312 ARG A N 1
ATOM 2497 C CA . ARG A 1 312 ? 14.437 17.332 21.299 1.00 66.19 312 ARG A CA 1
ATOM 2498 C C . ARG A 1 312 ? 13.361 18.194 20.637 1.00 66.19 312 ARG A C 1
ATOM 2500 O O . ARG A 1 312 ? 12.344 17.643 20.221 1.00 66.19 312 ARG A O 1
ATOM 2507 N N . PRO A 1 313 ? 13.559 19.517 20.511 1.00 68.62 313 PRO A N 1
ATOM 2508 C CA . PRO A 1 313 ? 12.651 20.380 19.758 1.00 68.62 313 PRO A CA 1
ATOM 2509 C C . PRO A 1 313 ? 12.460 19.883 18.317 1.00 68.62 313 PRO A C 1
ATOM 2511 O O . PRO A 1 313 ? 13.433 19.590 17.629 1.00 68.62 313 PRO A O 1
ATOM 2514 N N . SER A 1 314 ? 11.207 19.785 17.883 1.00 67.00 314 SER A N 1
ATOM 2515 C CA . SER A 1 314 ? 10.786 19.404 16.538 1.00 67.00 314 SER A CA 1
ATOM 2516 C C . SER A 1 314 ? 10.600 20.652 15.679 1.00 67.00 314 SER A C 1
ATOM 2518 O O . SER A 1 314 ? 9.851 21.551 16.059 1.00 67.00 314 SER A O 1
ATOM 2520 N N . ASP A 1 315 ? 11.184 20.661 14.481 1.00 66.44 315 ASP A N 1
ATOM 2521 C CA . ASP A 1 315 ? 11.054 21.779 13.531 1.00 66.44 315 ASP A CA 1
ATOM 2522 C C . ASP A 1 315 ? 9.711 21.774 12.769 1.00 66.44 315 ASP A C 1
ATOM 2524 O O . ASP A 1 315 ? 9.232 22.817 12.320 1.00 66.44 315 ASP A O 1
ATOM 2528 N N . ASP A 1 316 ? 9.065 20.606 12.674 1.00 68.06 316 ASP A N 1
ATOM 2529 C CA . ASP A 1 316 ? 7.823 20.396 11.910 1.00 68.06 316 ASP A CA 1
ATOM 2530 C C . ASP A 1 316 ? 6.590 20.116 12.779 1.00 68.06 316 ASP A C 1
ATOM 2532 O O . ASP A 1 316 ? 5.518 19.760 12.285 1.00 68.06 316 ASP A O 1
ATOM 2536 N N . SER A 1 317 ? 6.710 20.266 14.094 1.00 70.88 317 SER A N 1
ATOM 2537 C CA . SER A 1 317 ? 5.603 20.055 15.019 1.00 70.88 317 SER A CA 1
ATOM 2538 C C . SER A 1 317 ? 5.653 21.131 16.074 1.00 70.88 317 SER A C 1
ATOM 2540 O O . SER A 1 317 ? 6.668 21.341 16.730 1.00 70.88 317 SER A O 1
ATOM 2542 N N . PHE A 1 318 ? 4.535 21.815 16.233 1.00 80.69 318 PHE A N 1
ATOM 2543 C CA . PHE A 1 318 ? 4.387 22.891 17.184 1.00 80.69 318 PHE A CA 1
ATOM 2544 C C . PHE A 1 318 ? 3.315 22.509 18.184 1.00 80.69 318 PHE A C 1
ATOM 2546 O O . PHE A 1 318 ? 2.356 21.806 17.861 1.00 80.69 318 PHE A O 1
ATOM 2553 N N . ALA A 1 319 ? 3.466 22.995 19.403 1.00 81.31 319 ALA A N 1
ATOM 2554 C CA . ALA A 1 319 ? 2.476 22.852 20.443 1.00 81.31 319 ALA A CA 1
ATOM 2555 C C . ALA A 1 319 ? 2.070 24.231 20.954 1.00 81.31 319 ALA A C 1
ATOM 2557 O O . ALA A 1 319 ? 2.895 25.127 21.124 1.00 81.31 319 ALA A O 1
ATOM 2558 N N . VAL A 1 320 ? 0.787 24.383 21.248 1.00 84.75 320 VAL A N 1
ATOM 2559 C CA . VAL A 1 320 ? 0.284 25.463 22.093 1.00 84.75 320 VAL A CA 1
ATOM 2560 C C . VAL A 1 320 ? -0.133 24.822 23.407 1.00 84.75 320 VAL A C 1
ATOM 2562 O O . VAL A 1 320 ? -1.079 24.027 23.417 1.00 84.75 320 VAL A O 1
ATOM 2565 N N . PRO A 1 321 ? 0.556 25.113 24.524 1.00 83.44 321 PRO A N 1
ATOM 2566 C CA . PRO A 1 321 ? 0.088 24.687 25.831 1.00 83.44 321 PRO A CA 1
ATOM 2567 C C . PRO A 1 321 ? -1.342 25.190 26.061 1.00 83.44 321 PRO A C 1
ATOM 2569 O O . PRO A 1 321 ? -1.709 26.293 25.661 1.00 83.44 321 PRO A O 1
ATOM 2572 N N . CYS A 1 322 ? -2.186 24.368 26.670 1.00 82.50 322 CYS A N 1
ATOM 2573 C CA . CYS A 1 322 ? -3.590 24.711 26.850 1.00 82.50 322 CYS A CA 1
ATOM 2574 C C . CYS A 1 322 ? -3.748 25.680 28.028 1.00 82.50 322 CYS A C 1
ATOM 2576 O O . CYS A 1 322 ? -3.754 25.276 29.192 1.00 82.50 322 CYS A O 1
ATOM 2578 N N . TYR A 1 323 ? -3.905 26.966 27.722 1.00 72.69 323 TYR A N 1
ATOM 2579 C CA . TYR A 1 323 ? -4.131 28.010 28.730 1.00 72.69 323 TYR A CA 1
ATOM 2580 C C . TYR A 1 323 ? -5.611 28.229 29.049 1.00 72.69 323 TYR A C 1
ATOM 2582 O O . TYR A 1 323 ? -5.956 28.670 30.143 1.00 72.69 323 TYR A O 1
ATOM 2590 N N . ASN A 1 324 ? -6.489 27.877 28.114 1.00 71.88 324 ASN A N 1
ATOM 2591 C CA . ASN A 1 324 ? -7.929 27.913 28.312 1.00 71.88 324 ASN A CA 1
ATOM 2592 C C . ASN A 1 324 ? -8.385 26.763 29.237 1.00 71.88 324 ASN A C 1
ATOM 2594 O O . ASN A 1 324 ? -7.740 25.713 29.305 1.00 71.88 324 ASN A O 1
ATOM 2598 N N . ASP A 1 325 ? -9.523 26.931 29.919 1.00 80.56 325 ASP A N 1
ATOM 2599 C CA . ASP A 1 325 ? -10.231 25.826 30.589 1.00 80.56 325 ASP A CA 1
ATOM 2600 C C . ASP A 1 325 ? -10.965 24.988 29.535 1.00 80.56 325 ASP A C 1
ATOM 2602 O O . ASP A 1 325 ? -12.194 25.035 29.398 1.00 80.56 325 ASP A O 1
ATOM 2606 N N . ILE A 1 326 ? -10.169 24.292 28.721 1.00 89.06 326 ILE A N 1
ATOM 2607 C CA . ILE A 1 326 ? -10.637 23.262 27.805 1.00 89.06 326 ILE A CA 1
ATOM 2608 C C . ILE A 1 326 ? -10.356 21.925 28.460 1.00 89.06 326 ILE A C 1
ATOM 2610 O O . ILE A 1 326 ? -9.215 21.569 28.764 1.00 89.06 326 ILE A O 1
ATOM 2614 N N . GLU A 1 327 ? -11.422 21.176 28.663 1.00 90.56 327 GLU A N 1
ATOM 2615 C CA . GLU A 1 327 ? -11.350 19.818 29.143 1.00 90.56 327 GLU A CA 1
ATOM 2616 C C . GLU A 1 327 ? -11.791 18.880 28.033 1.00 90.56 327 GLU A C 1
ATOM 2618 O O . GLU A 1 327 ? -12.794 19.098 27.358 1.00 90.56 327 GLU A O 1
ATOM 2623 N N . VAL A 1 328 ? -11.029 17.818 27.851 1.00 86.75 328 VAL A N 1
ATOM 2624 C CA . VAL A 1 328 ? -11.372 16.721 26.960 1.00 86.75 328 VAL A CA 1
ATOM 2625 C C . VAL A 1 328 ? -11.933 15.587 27.796 1.00 86.75 328 VAL A C 1
ATOM 2627 O O . VAL A 1 328 ? -11.602 15.436 28.980 1.00 86.75 328 VAL A O 1
ATOM 2630 N N . LEU A 1 329 ? -12.804 14.782 27.198 1.00 83.56 329 LEU A N 1
ATOM 2631 C CA . LEU A 1 329 ? -13.258 13.575 27.862 1.00 83.56 329 LEU A CA 1
ATOM 2632 C C . LEU A 1 329 ? -12.083 12.597 27.940 1.00 83.56 329 LEU A C 1
ATOM 2634 O O . LEU A 1 329 ? -11.659 12.024 26.941 1.00 83.56 329 LEU A O 1
ATOM 2638 N N . GLY A 1 330 ? -11.541 12.433 29.139 1.00 74.25 330 GLY A N 1
ATOM 2639 C CA . GLY A 1 330 ? -10.431 11.541 29.408 1.00 74.25 330 GLY A CA 1
ATOM 2640 C C . GLY A 1 330 ? -10.795 10.492 30.445 1.00 74.25 330 GLY A C 1
ATOM 2641 O O . GLY A 1 330 ? -11.926 10.408 30.940 1.00 74.25 330 GLY A O 1
ATOM 2642 N N . TRP A 1 331 ? -9.816 9.663 30.780 1.00 70.62 331 TRP A N 1
ATOM 2643 C CA . TRP A 1 331 ? -10.013 8.549 31.691 1.00 70.62 331 TRP A CA 1
ATOM 2644 C C . TRP A 1 331 ? -8.998 8.586 32.824 1.00 70.62 331 TRP A C 1
ATOM 2646 O O . TRP A 1 331 ? -7.798 8.500 32.589 1.00 70.62 331 TRP A O 1
ATOM 2656 N N . GLU A 1 332 ? -9.480 8.690 34.060 1.00 73.12 332 GLU A N 1
ATOM 2657 C CA . GLU A 1 332 ? -8.628 8.710 35.249 1.00 73.12 332 GLU A CA 1
ATOM 2658 C C . GLU A 1 332 ? -9.300 7.927 36.380 1.00 73.12 332 GLU A C 1
ATOM 2660 O O . GLU A 1 332 ? -10.464 8.162 36.724 1.00 73.12 332 GLU A O 1
ATOM 2665 N N . GLY A 1 333 ? -8.571 6.963 36.952 1.00 78.88 333 GLY A N 1
ATOM 2666 C CA . GLY A 1 333 ? -9.067 6.140 38.059 1.00 78.88 333 GLY A CA 1
ATOM 2667 C C . GLY A 1 333 ? -10.325 5.333 37.715 1.00 78.88 333 GLY A C 1
ATOM 2668 O O . GLY A 1 333 ? -11.216 5.195 38.552 1.00 78.88 333 GLY A O 1
ATOM 2669 N N . GLY A 1 334 ? -10.448 4.847 36.475 1.00 76.88 334 GLY A N 1
ATOM 2670 C CA . GLY A 1 334 ? -11.583 4.009 36.072 1.00 76.88 334 GLY A CA 1
ATOM 2671 C C . GLY A 1 334 ? -12.898 4.769 35.850 1.00 76.88 334 GLY A C 1
ATOM 2672 O O . GLY A 1 334 ? -13.961 4.146 35.801 1.00 76.88 334 GLY A O 1
ATOM 2673 N N . LYS A 1 335 ? -12.866 6.104 35.737 1.00 74.62 335 LYS A N 1
ATOM 2674 C CA . LYS A 1 335 ? -14.045 6.932 35.451 1.00 74.62 335 LYS A CA 1
ATOM 2675 C C . LYS A 1 335 ? -13.757 7.907 34.314 1.00 74.62 335 LYS A C 1
ATOM 2677 O O . LYS A 1 335 ? -12.648 8.426 34.201 1.00 74.62 335 LYS A O 1
ATOM 2682 N N . ALA A 1 336 ? -14.790 8.171 33.510 1.00 75.62 336 ALA A N 1
ATOM 2683 C CA . ALA A 1 336 ? -14.746 9.246 32.530 1.00 75.62 336 ALA A CA 1
ATOM 2684 C C . ALA A 1 336 ? -14.750 10.534 33.329 1.00 75.62 336 ALA A C 1
ATOM 2686 O O . ALA A 1 336 ? -15.652 10.759 34.141 1.00 75.62 336 ALA A O 1
ATOM 2687 N N . LYS A 1 337 ? -13.720 11.334 33.122 1.00 88.69 337 LYS A N 1
ATOM 2688 C CA . LYS A 1 337 ? -13.606 12.640 33.733 1.00 88.69 337 LYS A CA 1
ATOM 2689 C C . LYS A 1 337 ? -13.293 13.638 32.646 1.00 88.69 337 LYS A C 1
ATOM 2691 O O . LYS A 1 337 ? -12.644 13.325 31.652 1.00 88.69 337 LYS A O 1
ATOM 2696 N N . TRP A 1 338 ? -13.747 14.851 32.878 1.00 87.81 338 TRP A N 1
ATOM 2697 C CA . TRP A 1 338 ? -13.216 15.997 32.177 1.00 87.81 338 TRP A CA 1
ATOM 2698 C C . TRP A 1 338 ? -11.775 16.171 32.641 1.00 87.81 338 TRP A C 1
ATOM 2700 O O . TRP A 1 338 ? -11.521 16.419 33.818 1.00 87.81 338 TRP A O 1
ATOM 2710 N N . LEU A 1 339 ? -10.841 15.898 31.736 1.00 86.12 339 LEU A N 1
ATOM 2711 C CA . LEU A 1 339 ? -9.423 16.097 31.972 1.00 86.12 339 LEU A CA 1
ATOM 2712 C C . LEU A 1 339 ? -9.016 17.364 31.254 1.00 86.12 339 LEU A C 1
ATOM 2714 O O . LEU A 1 339 ? -9.331 17.547 30.080 1.00 86.12 339 LEU A O 1
ATOM 2718 N N . ARG A 1 340 ? -8.290 18.229 31.952 1.00 87.38 340 ARG A N 1
ATOM 2719 C CA . ARG A 1 340 ? -7.760 19.440 31.341 1.00 87.38 340 ARG A CA 1
ATOM 2720 C C . ARG A 1 340 ? -6.832 19.052 30.192 1.00 87.38 340 ARG A C 1
ATOM 2722 O O . ARG A 1 340 ? -5.890 18.277 30.391 1.00 87.38 340 ARG A O 1
ATOM 2729 N N . ALA A 1 341 ? -7.105 19.581 29.003 1.00 86.81 341 ALA A N 1
ATOM 2730 C CA . ALA A 1 341 ? -6.172 19.471 27.896 1.00 86.81 341 ALA A CA 1
ATOM 2731 C C . ALA A 1 341 ? -4.845 20.105 28.333 1.00 86.81 341 ALA A C 1
ATOM 2733 O O . ALA A 1 341 ? -4.831 21.117 29.029 1.00 86.81 341 ALA A O 1
ATOM 2734 N N . LYS A 1 342 ? -3.721 19.472 27.993 1.00 82.75 342 LYS A N 1
ATOM 2735 C CA . LYS A 1 342 ? -2.392 19.959 28.400 1.00 82.75 342 LYS A CA 1
ATOM 2736 C C . LYS A 1 342 ? -1.758 20.822 27.320 1.00 82.75 342 LYS A C 1
ATOM 2738 O O . LYS A 1 342 ? -1.164 21.850 27.623 1.00 82.75 342 LYS A O 1
ATOM 2743 N N . ALA A 1 343 ? -1.919 20.418 26.068 1.00 83.94 343 ALA A N 1
ATOM 2744 C CA . ALA A 1 343 ? -1.455 21.141 24.899 1.00 83.94 343 ALA A CA 1
ATOM 2745 C C . ALA A 1 343 ? -2.252 20.695 23.670 1.00 83.94 343 ALA A C 1
ATOM 2747 O O . ALA A 1 343 ? -2.822 19.603 23.661 1.00 83.94 343 ALA A O 1
ATOM 2748 N N . PHE A 1 344 ? -2.251 21.536 22.644 1.00 85.44 344 PHE A N 1
ATOM 2749 C CA . PHE A 1 344 ? -2.740 21.222 21.309 1.00 85.44 344 PHE A CA 1
ATOM 2750 C C . PHE A 1 344 ? -1.548 21.184 20.373 1.00 85.44 344 PHE A C 1
ATOM 2752 O O . PHE A 1 344 ? -0.738 22.111 20.375 1.00 85.44 344 PHE A O 1
ATOM 2759 N N . ILE A 1 345 ? -1.429 20.105 19.610 1.00 81.44 345 ILE A N 1
ATOM 2760 C CA . ILE A 1 345 ? -0.283 19.861 18.742 1.00 81.44 345 ILE A CA 1
ATOM 2761 C C . ILE A 1 345 ? -0.736 20.042 17.304 1.00 81.44 345 ILE A C 1
ATOM 2763 O O . ILE A 1 345 ? -1.779 19.529 16.905 1.00 81.44 345 ILE A O 1
ATOM 2767 N N . ARG A 1 346 ? 0.068 20.767 16.535 1.00 75.88 346 ARG A N 1
ATOM 2768 C CA . ARG A 1 346 ? -0.107 20.938 15.102 1.00 75.88 346 ARG A CA 1
ATOM 2769 C C . ARG A 1 346 ? 1.173 20.521 14.402 1.00 75.88 346 ARG A C 1
ATOM 2771 O O . ARG A 1 346 ? 2.239 21.076 14.664 1.00 75.88 346 ARG A O 1
ATOM 2778 N N . HIS A 1 347 ? 1.053 19.570 13.489 1.00 71.50 347 HIS A N 1
ATOM 2779 C CA . HIS A 1 347 ? 2.122 19.249 12.555 1.00 71.50 347 HIS A CA 1
ATOM 2780 C C . HIS A 1 347 ? 2.078 20.239 11.390 1.00 71.50 347 HIS A C 1
ATOM 2782 O O . HIS A 1 347 ? 1.003 20.661 10.951 1.00 71.50 347 HIS A O 1
ATOM 2788 N N . ARG A 1 348 ? 3.247 20.676 10.929 1.00 62.66 348 ARG A N 1
ATOM 2789 C CA . ARG A 1 348 ? 3.374 21.612 9.820 1.00 62.66 348 ARG A CA 1
ATOM 2790 C C . ARG A 1 348 ? 2.937 20.902 8.541 1.00 62.66 348 ARG A C 1
ATOM 2792 O O . ARG A 1 348 ? 3.711 20.178 7.932 1.00 62.66 348 ARG A O 1
ATOM 2799 N N . VAL A 1 349 ? 1.697 21.131 8.121 1.00 48.81 349 VAL A N 1
ATOM 2800 C CA . VAL A 1 349 ? 1.302 20.894 6.729 1.00 48.81 349 VAL A CA 1
ATOM 2801 C C . VAL A 1 349 ? 1.824 22.095 5.936 1.00 48.81 349 VAL A C 1
ATOM 2803 O O . VAL A 1 349 ? 1.528 23.230 6.331 1.00 48.81 349 VAL A O 1
ATOM 2806 N N . PRO A 1 350 ? 2.626 21.913 4.874 1.00 40.59 350 PRO A N 1
ATOM 2807 C CA . PRO A 1 350 ? 3.086 23.030 4.065 1.00 40.59 350 PRO A CA 1
ATOM 2808 C C . PRO A 1 350 ? 1.875 23.695 3.396 1.00 40.59 350 PRO A C 1
ATOM 2810 O O . PRO A 1 350 ? 1.361 23.219 2.393 1.00 40.59 350 PRO A O 1
ATOM 2813 N N . SER A 1 351 ? 1.383 24.792 3.978 1.00 36.44 351 SER A N 1
ATOM 2814 C CA . SER A 1 351 ? 0.369 25.649 3.365 1.00 36.44 351 SER A CA 1
ATOM 2815 C C . SER A 1 351 ? 1.043 26.923 2.845 1.00 36.44 351 SER A C 1
ATOM 2817 O O . SER A 1 351 ? 1.703 27.609 3.634 1.00 36.44 351 SER A O 1
ATOM 2819 N N . PRO A 1 352 ? 0.851 27.301 1.566 1.00 34.53 352 PRO A N 1
ATOM 2820 C CA . PRO A 1 352 ? 1.419 28.524 0.989 1.00 34.53 352 PRO A CA 1
ATOM 2821 C C . PRO A 1 352 ? 0.891 29.829 1.615 1.00 34.53 352 PRO A C 1
ATOM 2823 O O . PRO A 1 352 ? 1.359 30.908 1.270 1.00 34.53 352 PRO A O 1
ATOM 2826 N N . ILE A 1 353 ? -0.104 29.762 2.506 1.00 34.72 353 ILE A N 1
ATOM 2827 C CA . ILE A 1 353 ? -0.899 30.922 2.937 1.00 34.72 353 ILE A CA 1
ATOM 2828 C C . ILE A 1 353 ? -0.300 31.654 4.154 1.00 34.72 353 ILE A C 1
ATOM 2830 O O . ILE A 1 353 ? -0.650 32.804 4.399 1.00 34.72 353 ILE A O 1
ATOM 2834 N N . PHE A 1 354 ? 0.649 31.053 4.881 1.00 36.78 354 PHE A N 1
ATOM 2835 C CA . PHE A 1 354 ? 1.219 31.651 6.103 1.00 36.78 354 PHE A CA 1
ATOM 2836 C C . PHE A 1 354 ? 2.729 31.933 6.034 1.00 36.78 354 PHE A C 1
ATOM 2838 O O . PHE A 1 354 ? 3.364 32.158 7.060 1.00 36.78 354 PHE A O 1
ATOM 2845 N N . LEU A 1 355 ? 3.302 31.963 4.827 1.00 29.34 355 LEU A N 1
ATOM 2846 C CA . LEU A 1 355 ? 4.611 32.570 4.565 1.00 29.34 355 LEU A CA 1
ATOM 2847 C C . LEU A 1 355 ? 4.418 34.008 4.061 1.00 29.34 355 LEU A C 1
ATOM 2849 O O . LEU A 1 355 ? 4.628 34.289 2.883 1.00 29.34 355 LEU A O 1
ATOM 2853 N N . LYS A 1 356 ? 3.994 34.907 4.952 1.00 29.69 356 LYS A N 1
ATOM 2854 C CA . LYS A 1 356 ? 4.229 36.352 4.851 1.00 29.69 356 LYS A CA 1
ATOM 2855 C C . LYS A 1 356 ? 4.412 36.947 6.233 1.00 29.69 356 LYS A C 1
ATOM 2857 O O . LYS A 1 356 ? 3.604 36.593 7.119 1.00 29.69 356 LYS A O 1
#

Radius of gyration: 31.49 Å; chains: 1; bounding box: 58×59×87 Å

Sequence (356 aa):
MPPKKIRKRDGRIVDFDRSKITEAIFKAARAVGGSDRELAQKLSDQVVALIDRLGYTLPTVEEVQDLVEKVLIENGHAKTAKAYILYRKQHQDIRETRSLISAVELMDDYLDQIDWRVRENSNMGYSLQGLNNYLTSALTSNYWLMRIYPPEVGRAHTDGDFHIHDLGILAPYCVGWDLRDLLIRGFGGVLGKTSSRPPKHLRSALGQLVNFFYTLQGEAAGAQAVSNWDTLLAPFVRYDGLNYRQVKQAVQEFVFNLNVPTRTGFQSLAWEELVVVRRRGKIEVLPIGELVDSQFREHPTRVVPNVDGYGRPSDDSFAVPCYNDIEVLGWEGGKAKWLRAKAFIRHRVPSPIFLK